Protein AF-A0A812UH96-F1 (afdb_monomer_lite)

pLDDT: mean 73.05, std 17.85, range [19.66, 96.56]

Foldseek 3Di:
DDDPDDPPDDPPPPPAADPQRAGALVVLVVLCCVQQNDLDDDPVVLVVQLPPDPDPFDFDFQPLDDDDQDGQRFFAGADLQKWFAQPDGDDLLALRGIDRCPCLLVQWWQHQSPALATEHEFALLPRSLVQVLLLVSNVLVVVVSSVSNSLSNVVVDPDPSLVVLLSSLLSLCSSNNHDPVVSVVSSVVQVVCCVPPVIGGDHSVNGGTIGHPSPSGQAEFRFEDLLSLLVCLCVVPLCVVQVVVFDPPDPQRSQVVLCLLLDPCVCVDPSDDPSSNSSRAASDPDACVVCVSHQYQYPVCNVVSQVSVLVSRCVPPVNNDRRPRRRNDPPPPPPRPDYDPVSVVSSCVNHVRSVNSVVVD

Secondary structure (DSSP, 8-state):
-PPP----S-STTTTSB-TTSPBPHHHHHHHHHHHH--S---TTTTTTTTTS--SSS--B------SSS---S-SBB--TT-EEE-SS---TT-TTSEE-THHHHTTPEE--TTSSEEEE--TTSSHHHHHHHHHHHTT-HHHHHHHHHHHHHHHHSSS-HHHHHHHHHHHHHHHTT--HHHHHHHHHHHHHHHHHHSEEEPPGGGSPPEESS-TTSEEEEEE--HHHHHHHHIIIIIHHHHGGGS-TT-TTHHHHHHHHHHSTTGGGSTT--TTGGGGSS-S-SS-GGG-TTEEEEEGGGHHHHHHHHHHHHHHHH---SPPPPPPP-------PPP--HHHHHHHHHHTHHHHHHHHT-

Radius of gyration: 21.95 Å; chains: 1; bounding box: 64×52×61 Å

Structure (mmCIF, N/CA/C/O backbone):
data_AF-A0A812UH96-F1
#
_entry.id   AF-A0A812UH96-F1
#
loop_
_atom_site.group_PDB
_atom_site.id
_atom_site.type_symbol
_atom_site.label_atom_id
_atom_site.label_alt_id
_atom_site.label_comp_id
_atom_site.label_asym_id
_atom_site.label_entity_id
_atom_site.label_seq_id
_atom_site.pdbx_PDB_ins_code
_atom_site.Cartn_x
_atom_site.Cartn_y
_atom_site.Cartn_z
_atom_site.occupancy
_atom_site.B_iso_or_equiv
_atom_site.auth_seq_id
_atom_site.auth_comp_id
_atom_site.auth_asym_id
_atom_site.auth_atom_id
_atom_site.pdbx_PDB_model_num
ATOM 1 N N . MET A 1 1 ? -34.605 12.039 -13.316 1.00 23.80 1 MET A N 1
ATOM 2 C CA . MET A 1 1 ? -33.900 13.186 -12.710 1.00 23.80 1 MET A CA 1
ATOM 3 C C . MET A 1 1 ? -32.962 12.621 -11.658 1.00 23.80 1 MET A C 1
ATOM 5 O O . MET A 1 1 ? -33.443 12.092 -10.667 1.00 23.80 1 MET A O 1
ATOM 9 N N . CYS A 1 2 ? -31.661 12.595 -11.943 1.00 19.66 2 CYS A N 1
ATOM 10 C CA . CYS A 1 2 ? -30.630 12.147 -11.001 1.00 19.66 2 CYS A CA 1
ATOM 11 C C . CYS A 1 2 ? -30.355 13.268 -9.988 1.00 19.66 2 CYS A C 1
ATOM 13 O O . CYS A 1 2 ? -30.372 14.427 -10.407 1.00 19.66 2 CYS A O 1
ATOM 15 N N . PRO A 1 3 ? -30.082 12.978 -8.705 1.00 25.86 3 PRO A N 1
ATOM 16 C CA . PRO A 1 3 ? -29.548 13.995 -7.821 1.00 25.86 3 PRO A CA 1
ATOM 17 C C . PRO A 1 3 ? -28.075 14.246 -8.160 1.00 25.86 3 PRO A C 1
ATOM 19 O O . PRO A 1 3 ? -27.333 13.340 -8.548 1.00 25.86 3 PRO A O 1
ATOM 22 N N . GLU A 1 4 ? -27.700 15.514 -8.052 1.00 24.61 4 GLU A N 1
ATOM 23 C CA . GLU A 1 4 ? -26.357 16.048 -8.232 1.00 24.61 4 GLU A CA 1
ATOM 24 C C . GLU A 1 4 ? -25.342 15.374 -7.301 1.00 24.61 4 GLU A C 1
ATOM 26 O O . GLU A 1 4 ? -25.681 14.879 -6.225 1.00 24.61 4 GLU A O 1
ATOM 31 N N . GLY A 1 5 ? -24.082 15.359 -7.748 1.00 31.91 5 GLY A N 1
ATOM 32 C CA . GLY A 1 5 ? -22.946 14.742 -7.074 1.00 31.91 5 GLY A CA 1
ATOM 33 C C . GLY A 1 5 ? -22.878 15.074 -5.587 1.00 31.91 5 GLY A C 1
ATOM 34 O O . GLY A 1 5 ? -22.493 16.167 -5.186 1.00 31.91 5 GLY A O 1
ATOM 35 N N . SER A 1 6 ? -23.204 14.086 -4.764 1.00 25.11 6 SER A N 1
ATOM 36 C CA . SER A 1 6 ? -23.063 14.171 -3.324 1.00 25.11 6 SER A CA 1
ATOM 37 C C . SER A 1 6 ? -21.727 13.552 -2.922 1.00 25.11 6 SER A C 1
ATOM 39 O O . SER A 1 6 ? -21.570 12.330 -2.868 1.00 25.11 6 SER A O 1
ATOM 41 N N . SER A 1 7 ? -20.759 14.412 -2.618 1.00 30.45 7 SER A N 1
ATOM 42 C CA . SER A 1 7 ? -19.623 14.103 -1.756 1.00 30.45 7 SER A CA 1
ATOM 43 C C . SER A 1 7 ? -20.143 13.711 -0.365 1.00 30.45 7 SER A C 1
ATOM 45 O O . SER A 1 7 ? -20.216 14.540 0.539 1.00 30.45 7 SER A O 1
ATOM 47 N N . VAL A 1 8 ? -20.559 12.456 -0.187 1.00 28.08 8 VAL A N 1
ATOM 48 C CA . VAL A 1 8 ? -21.002 11.927 1.113 1.00 28.08 8 VAL A CA 1
ATOM 49 C C . VAL A 1 8 ? -19.863 11.141 1.740 1.00 28.08 8 VAL A C 1
ATOM 51 O O . VAL A 1 8 ? -19.916 9.927 1.890 1.00 28.08 8 VAL A O 1
ATOM 54 N N . ILE A 1 9 ? -18.806 11.853 2.114 1.00 33.28 9 ILE A N 1
ATOM 55 C CA . ILE A 1 9 ? -17.985 11.455 3.254 1.00 33.28 9 ILE A CA 1
ATOM 56 C C . ILE A 1 9 ? -17.842 12.722 4.103 1.00 33.28 9 ILE A C 1
ATOM 58 O O . ILE A 1 9 ? -16.973 13.549 3.856 1.00 33.28 9 ILE A O 1
ATOM 62 N N . LEU A 1 10 ? -18.741 12.842 5.090 1.00 36.59 10 LEU A N 1
ATOM 63 C CA . LEU A 1 10 ? -18.743 13.790 6.219 1.00 36.59 10 LEU A CA 1
ATOM 64 C C . LEU A 1 10 ? -19.238 15.240 5.970 1.00 36.59 10 LEU A C 1
ATOM 66 O O . LEU A 1 10 ? -18.442 16.174 6.043 1.00 36.59 10 LEU A O 1
ATOM 70 N N . PRO A 1 11 ? -20.561 15.474 5.846 1.00 31.94 11 PRO A N 1
ATOM 71 C CA . PRO A 1 11 ? -21.154 16.804 6.045 1.00 31.94 11 PRO A CA 1
ATOM 72 C C . PRO A 1 11 ? -21.192 17.243 7.525 1.00 31.94 11 PRO A C 1
ATOM 74 O O . PRO A 1 11 ? -21.266 18.432 7.817 1.00 31.94 11 PRO A O 1
ATOM 77 N N . GLU A 1 12 ? -21.127 16.311 8.483 1.00 34.91 12 GLU A N 1
ATOM 78 C CA . GLU A 1 12 ? -21.462 16.596 9.893 1.00 34.91 12 GLU A CA 1
ATOM 79 C C . GLU A 1 12 ? -20.302 17.089 10.781 1.00 34.91 12 GLU A C 1
ATOM 81 O O . GLU A 1 12 ? -20.508 17.371 11.957 1.00 34.91 12 GLU A O 1
ATOM 86 N N . LEU A 1 13 ? -19.076 17.227 10.264 1.00 41.56 13 LEU A N 1
ATOM 87 C CA . LEU A 1 13 ? -17.907 17.617 11.080 1.00 41.56 13 LEU A CA 1
ATOM 88 C C . LEU A 1 13 ? -17.327 18.997 10.729 1.00 41.56 13 LEU A C 1
ATOM 90 O O . LEU A 1 13 ? -16.231 19.337 11.173 1.00 41.56 13 LEU A O 1
ATOM 94 N N . GLY A 1 14 ? -18.054 19.796 9.942 1.00 36.28 14 GLY A N 1
ATOM 95 C CA . GLY A 1 14 ? -17.583 21.075 9.397 1.00 36.28 14 GLY A CA 1
ATOM 96 C C . GLY A 1 14 ? -17.481 22.245 10.385 1.00 36.28 14 GLY A C 1
ATOM 97 O O . GLY A 1 14 ? -16.902 23.263 10.030 1.00 36.28 14 GLY A O 1
ATOM 98 N N . ALA A 1 15 ? -18.004 22.137 11.611 1.00 41.06 15 ALA A N 1
ATOM 99 C CA . ALA A 1 15 ? -18.159 23.302 12.494 1.00 41.06 15 ALA A CA 1
ATOM 100 C C . ALA A 1 15 ? -17.104 23.456 13.614 1.00 41.06 15 ALA A C 1
ATOM 102 O O . ALA A 1 15 ? -17.147 24.449 14.335 1.00 41.06 15 ALA A O 1
ATOM 103 N N . LEU A 1 16 ? -16.167 22.513 13.793 1.00 43.62 16 LEU A N 1
ATOM 104 C CA . LEU A 1 16 ? -15.255 22.510 14.960 1.00 43.62 16 LEU A CA 1
ATOM 105 C C . LEU A 1 16 ? -13.764 22.730 14.638 1.00 43.62 16 LEU A C 1
ATOM 107 O O . LEU A 1 16 ? -12.955 22.849 15.561 1.00 43.62 16 LEU A O 1
ATOM 111 N N . GLY A 1 17 ? -13.383 22.804 13.359 1.00 40.31 17 GLY A N 1
ATOM 112 C CA . GLY A 1 17 ? -11.995 23.006 12.922 1.00 40.31 17 GLY A CA 1
ATOM 113 C C . GLY A 1 17 ? -11.747 24.404 12.352 1.00 40.31 17 GLY A C 1
ATOM 114 O O . GLY A 1 17 ? -12.599 24.946 11.654 1.00 40.31 17 GLY A O 1
ATOM 115 N N . GLY A 1 18 ? -10.571 24.982 12.623 1.00 45.78 18 GLY A N 1
ATOM 116 C CA . GLY A 1 18 ? -10.080 26.144 11.868 1.00 45.78 18 GLY A CA 1
ATOM 117 C C . GLY A 1 18 ? -9.785 25.787 10.403 1.00 45.78 18 GLY A C 1
ATOM 118 O O . GLY A 1 18 ? -9.798 24.611 10.039 1.00 45.78 18 GLY A O 1
ATOM 119 N N . ALA A 1 19 ? -9.472 26.788 9.570 1.00 43.97 19 ALA A N 1
ATOM 120 C CA . ALA A 1 19 ? -9.160 26.621 8.139 1.00 43.97 19 ALA A CA 1
ATOM 121 C C . ALA A 1 19 ? -8.045 25.587 7.846 1.00 43.97 19 ALA A C 1
ATOM 123 O O . ALA A 1 19 ? -7.966 25.057 6.740 1.00 43.97 19 ALA A O 1
ATOM 124 N N . ASP A 1 20 ? -7.246 25.241 8.859 1.00 50.28 20 ASP A N 1
ATOM 125 C CA . ASP A 1 20 ? -6.106 24.324 8.780 1.00 50.28 20 ASP A CA 1
ATOM 126 C C . ASP A 1 20 ? -6.469 22.871 9.174 1.00 50.28 20 ASP A C 1
ATOM 128 O O . ASP A 1 20 ? -5.610 21.987 9.216 1.00 50.28 20 ASP A O 1
ATOM 132 N N . GLY A 1 21 ? -7.737 22.609 9.520 1.00 53.59 21 GLY A N 1
ATOM 133 C CA . GLY A 1 21 ? -8.220 21.302 9.987 1.00 53.59 21 GLY A CA 1
ATOM 134 C C . GLY A 1 21 ? -7.800 20.934 11.418 1.00 53.59 21 GLY A C 1
ATOM 135 O O . GLY A 1 21 ? -8.014 19.796 11.841 1.00 53.59 21 GLY A O 1
ATOM 136 N N . VAL A 1 22 ? -7.210 21.879 12.158 1.00 59.16 22 VAL A N 1
ATOM 137 C CA . VAL A 1 22 ? -6.824 21.745 13.571 1.00 59.16 22 VAL A CA 1
ATOM 138 C C . VAL A 1 22 ? -8.000 22.162 14.461 1.00 59.16 22 VAL A C 1
ATOM 140 O O . VAL A 1 22 ? -8.608 23.215 14.251 1.00 59.16 22 VAL A O 1
ATOM 143 N N . LEU A 1 23 ? -8.341 21.319 15.438 1.00 62.72 23 LEU A N 1
ATOM 144 C CA . LEU A 1 23 ? -9.399 21.590 16.415 1.00 62.72 23 LEU A CA 1
ATOM 145 C C . LEU A 1 23 ? -8.894 22.538 17.511 1.00 62.72 23 LEU A C 1
ATOM 147 O O . LEU A 1 23 ? -7.699 22.603 17.799 1.00 62.72 23 LEU A O 1
ATOM 151 N N . ARG A 1 24 ? -9.809 23.244 18.177 1.00 68.00 24 ARG A N 1
ATOM 152 C CA . ARG A 1 24 ? -9.489 23.888 19.462 1.00 68.00 24 ARG A CA 1
ATOM 153 C C . ARG A 1 24 ? -9.297 22.817 20.553 1.00 68.00 24 ARG A C 1
ATOM 155 O O . ARG A 1 24 ? -9.930 21.766 20.438 1.00 68.00 24 ARG A O 1
ATOM 162 N N . PRO A 1 25 ? -8.484 23.058 21.601 1.00 66.75 25 PRO A N 1
ATOM 163 C CA . PRO A 1 25 ? -8.285 22.120 22.714 1.00 66.75 25 PRO A CA 1
ATOM 164 C C . PRO A 1 25 ? -9.579 21.528 23.282 1.00 66.75 25 PRO A C 1
ATOM 166 O O . PRO A 1 25 ? -9.706 20.311 23.374 1.00 66.75 25 PRO A O 1
ATOM 169 N N . GLU A 1 26 ? -10.584 22.361 23.544 1.00 68.38 26 GLU A N 1
ATOM 170 C CA . GLU A 1 26 ? -11.859 21.935 24.132 1.00 68.38 26 GLU A CA 1
ATOM 171 C C . GLU A 1 26 ? -12.677 21.061 23.162 1.00 68.38 26 GLU A C 1
ATOM 173 O O . GLU A 1 26 ? -13.336 20.101 23.560 1.00 68.38 26 GLU A O 1
ATOM 178 N N . ALA A 1 27 ? -12.606 21.358 21.860 1.00 70.44 27 ALA A N 1
ATOM 179 C CA . ALA A 1 27 ? -13.248 20.554 20.821 1.00 70.44 27 ALA A CA 1
ATOM 180 C C . ALA A 1 27 ? -12.529 19.210 20.612 1.00 70.44 27 ALA A C 1
ATOM 182 O O . ALA A 1 27 ? -13.183 18.201 20.355 1.00 70.44 27 ALA A O 1
ATOM 183 N N . ALA A 1 28 ? -11.201 19.183 20.754 1.00 66.00 28 ALA A N 1
ATOM 184 C CA . ALA A 1 28 ? -10.404 17.964 20.674 1.00 66.00 28 ALA A CA 1
ATOM 185 C C . ALA A 1 28 ? -10.697 17.005 21.837 1.00 66.00 28 ALA A C 1
ATOM 187 O O . ALA A 1 28 ? -10.800 15.800 21.608 1.00 66.00 28 ALA A O 1
ATOM 188 N N . GLU A 1 29 ? -10.872 17.527 23.056 1.00 65.00 29 GLU A N 1
ATOM 189 C CA . GLU A 1 29 ? -11.278 16.740 24.228 1.00 65.00 29 GLU A CA 1
ATOM 190 C C . GLU A 1 29 ? -12.681 16.139 24.058 1.00 65.00 29 GLU A C 1
ATOM 192 O O . GLU A 1 29 ? -12.878 14.946 24.296 1.00 65.00 29 GLU A O 1
ATOM 197 N N . LEU A 1 30 ? -13.649 16.929 23.582 1.00 68.81 30 LEU A N 1
ATOM 198 C CA . LEU A 1 30 ? -15.009 16.450 23.309 1.00 68.81 30 LEU A CA 1
ATOM 199 C C . LEU A 1 30 ? -15.042 15.387 22.204 1.00 68.81 30 LEU A C 1
ATOM 201 O O . LEU A 1 30 ? -15.721 14.368 22.346 1.00 68.81 30 LEU A O 1
ATOM 205 N N . GLU A 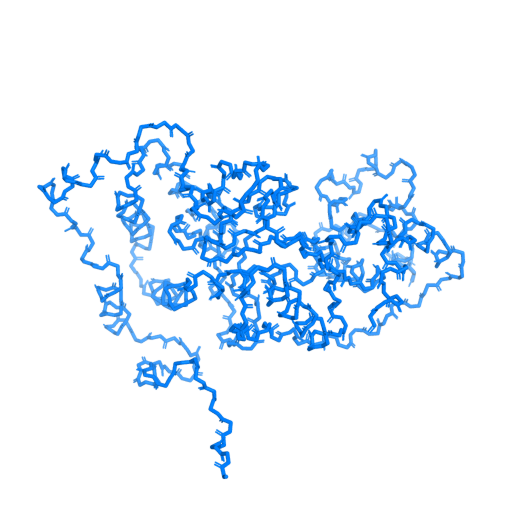1 31 ? -14.309 15.602 21.109 1.00 72.38 31 GLU A N 1
ATOM 206 C CA . GLU A 1 31 ? -14.226 14.636 20.012 1.00 72.38 31 GLU A CA 1
ATOM 207 C C . GLU A 1 31 ? -13.579 13.322 20.474 1.00 72.38 31 GLU A C 1
ATOM 209 O O . GLU A 1 31 ? -14.070 12.241 20.136 1.00 72.38 31 GLU A O 1
ATOM 214 N N . PHE A 1 32 ? -12.545 13.413 21.317 1.00 66.25 32 PHE A N 1
ATOM 215 C CA . PHE A 1 32 ? -11.895 12.253 21.915 1.00 66.25 32 PHE A CA 1
ATOM 216 C C . PHE A 1 32 ? -12.850 11.452 22.801 1.00 66.25 32 PHE A C 1
ATOM 218 O O . PHE A 1 32 ? -13.029 10.256 22.580 1.00 66.25 32 PHE A O 1
ATOM 225 N N . LEU A 1 33 ? -13.513 12.109 23.759 1.00 65.31 33 LEU A N 1
ATOM 226 C CA . LEU A 1 33 ? -14.476 11.461 24.654 1.00 65.31 33 LEU A CA 1
ATOM 227 C C . LEU A 1 33 ? -15.613 10.789 23.879 1.00 65.31 33 LEU A C 1
ATOM 229 O O . LEU A 1 33 ? -16.046 9.698 24.244 1.00 65.31 33 LEU A O 1
ATOM 233 N N . ARG A 1 34 ? -16.081 11.412 22.791 1.00 70.94 34 ARG A N 1
ATOM 234 C CA . ARG A 1 34 ? -17.151 10.867 21.949 1.00 70.94 34 ARG A CA 1
ATOM 235 C C . ARG A 1 34 ? -16.753 9.564 21.256 1.00 70.94 34 ARG A C 1
ATOM 237 O O . ARG A 1 34 ? -17.598 8.690 21.094 1.00 70.94 34 ARG A O 1
ATOM 244 N N . LEU A 1 35 ? -15.508 9.455 20.795 1.00 66.88 35 LEU A N 1
ATOM 245 C CA . LEU A 1 35 ? -15.070 8.347 19.938 1.00 66.88 35 LEU A CA 1
ATOM 246 C C . LEU A 1 35 ? -14.317 7.247 20.683 1.00 66.88 35 LEU A C 1
ATOM 248 O O . LEU A 1 35 ? -14.457 6.078 20.331 1.00 66.88 35 LEU A O 1
ATOM 252 N N . PHE A 1 36 ? -13.549 7.611 21.705 1.00 65.12 36 PHE A N 1
ATOM 253 C CA . PHE A 1 36 ? -12.708 6.689 22.472 1.00 65.12 36 PHE A CA 1
ATOM 254 C C . PHE A 1 36 ? -13.231 6.467 23.895 1.00 65.12 36 PHE A C 1
ATOM 256 O O . PHE A 1 36 ? -12.799 5.542 24.581 1.00 65.12 36 PHE A O 1
ATOM 263 N N . GLY A 1 37 ? -14.216 7.257 24.328 1.00 64.81 37 GLY A N 1
ATOM 264 C CA . GLY A 1 37 ? -14.738 7.210 25.687 1.00 64.81 37 GLY A CA 1
ATOM 265 C C . GLY A 1 37 ? -13.837 7.939 26.695 1.00 64.81 37 GLY A C 1
ATOM 266 O O . GLY A 1 37 ? -12.822 8.534 26.329 1.00 64.81 37 GLY A O 1
ATOM 267 N N . PRO A 1 38 ? -14.202 7.927 27.988 1.00 61.44 38 PRO A N 1
ATOM 268 C CA . PRO A 1 38 ? -13.376 8.505 29.044 1.00 61.44 38 PRO A CA 1
ATOM 269 C C . PRO A 1 38 ? -12.059 7.735 29.199 1.00 61.44 38 PRO A C 1
ATOM 271 O O . PRO A 1 38 ? -12.072 6.509 29.164 1.00 61.44 38 PRO A O 1
ATOM 274 N N . LEU A 1 39 ? -10.957 8.447 29.473 1.00 55.31 39 LEU A N 1
ATOM 275 C CA . LEU A 1 39 ? -9.589 7.909 29.655 1.00 55.31 39 LEU A CA 1
ATOM 276 C C . LEU A 1 39 ? -9.454 6.805 30.731 1.00 55.31 39 LEU A C 1
ATOM 278 O O . LEU A 1 39 ? -8.411 6.173 30.864 1.00 55.31 39 LEU A O 1
ATOM 282 N N . LYS A 1 40 ? -10.493 6.578 31.546 1.00 53.81 40 LYS A N 1
ATOM 283 C CA . LYS A 1 40 ? -10.518 5.569 32.610 1.00 53.81 40 LYS A CA 1
ATOM 284 C C . LYS A 1 40 ? -11.791 4.739 32.528 1.00 53.81 40 LYS A C 1
ATOM 286 O O . LYS A 1 40 ? -12.823 5.109 33.089 1.00 53.81 40 LYS A O 1
ATOM 291 N N . LEU A 1 41 ? -11.704 3.582 31.882 1.00 45.78 41 LEU A N 1
ATOM 292 C CA . LEU A 1 41 ? -12.677 2.513 32.090 1.00 45.78 41 LEU A CA 1
ATOM 293 C C . LEU A 1 41 ? -12.478 1.951 33.507 1.00 45.78 41 LEU A C 1
ATOM 295 O O . LEU A 1 41 ? -11.366 1.594 33.895 1.00 45.78 41 LEU A O 1
ATOM 299 N N . GLN A 1 42 ? -13.543 1.914 34.311 1.00 45.72 42 GLN A N 1
ATOM 300 C CA . GLN A 1 42 ? -13.489 1.324 35.649 1.00 45.72 42 GLN A CA 1
ATOM 301 C C . GLN A 1 42 ? -13.206 -0.184 35.548 1.00 45.72 42 GLN A C 1
ATOM 303 O O . GLN A 1 42 ? -13.746 -0.873 34.685 1.00 45.72 42 GLN A O 1
ATOM 308 N N . ASN A 1 43 ? -12.390 -0.709 36.469 1.00 42.31 43 ASN A N 1
ATOM 309 C CA . ASN A 1 43 ? -11.934 -2.108 36.501 1.00 42.31 43 ASN A CA 1
ATOM 310 C C . ASN A 1 43 ? -13.062 -3.158 36.398 1.00 42.31 43 ASN A C 1
ATOM 312 O O . ASN A 1 43 ? -12.825 -4.274 35.943 1.00 42.31 43 ASN A O 1
ATOM 316 N N . GLN A 1 44 ? -14.285 -2.818 36.814 1.00 41.47 44 GLN A N 1
ATOM 317 C CA . GLN A 1 44 ? -15.445 -3.714 36.770 1.00 41.47 44 GLN A CA 1
ATOM 318 C C . GLN A 1 44 ? -15.999 -3.916 35.348 1.00 41.47 44 GLN A C 1
ATOM 320 O O . GLN A 1 44 ? -16.442 -5.014 35.027 1.00 41.47 44 GLN A O 1
ATOM 325 N N . THR A 1 45 ? -15.892 -2.920 34.462 1.00 44.88 45 THR A N 1
ATOM 326 C CA . THR A 1 45 ? -16.308 -3.029 33.049 1.00 44.88 45 THR A CA 1
ATOM 327 C C . THR A 1 45 ? -15.339 -3.887 32.224 1.00 44.88 45 THR A C 1
ATOM 329 O O . THR A 1 45 ? -15.677 -4.349 31.140 1.00 44.88 45 THR A O 1
ATOM 332 N N . LEU A 1 46 ? -14.127 -4.123 32.740 1.00 38.25 46 LEU A N 1
ATOM 333 C CA . LEU A 1 46 ? -13.061 -4.868 32.064 1.00 38.25 46 LEU A CA 1
ATOM 334 C C . LEU A 1 46 ? -13.194 -6.392 32.195 1.00 38.25 46 LEU A C 1
ATOM 336 O O . LEU A 1 46 ? -12.637 -7.120 31.377 1.00 38.25 46 LEU A O 1
ATOM 340 N N . GLN A 1 47 ? -13.917 -6.903 33.198 1.00 38.44 47 GLN A N 1
ATOM 341 C CA . GLN A 1 47 ? -14.044 -8.352 33.407 1.00 38.44 47 GLN A CA 1
ATOM 342 C C . GLN A 1 47 ? -14.893 -9.045 32.330 1.00 38.44 47 GLN A C 1
ATOM 344 O O . GLN A 1 47 ? -14.595 -10.187 31.988 1.00 38.44 47 GLN A O 1
ATOM 349 N N . SER A 1 48 ? -15.889 -8.363 31.750 1.00 39.84 48 SER A N 1
ATOM 350 C CA . SER A 1 48 ? -16.728 -8.921 30.676 1.00 39.84 48 SER A CA 1
ATOM 351 C C . SER A 1 48 ? -16.065 -8.897 29.294 1.00 39.84 48 SER A C 1
ATOM 353 O O . SER A 1 48 ? -16.460 -9.664 28.428 1.00 39.84 48 SER A O 1
ATOM 355 N N . LEU A 1 49 ? -15.051 -8.047 29.087 1.00 33.91 49 LEU A N 1
ATOM 356 C CA . LEU A 1 49 ? -14.308 -7.935 27.821 1.00 33.91 49 LEU A CA 1
ATOM 357 C C . LEU A 1 49 ? -13.074 -8.853 27.770 1.00 33.91 49 LEU A C 1
ATOM 359 O O . LEU A 1 49 ? -12.576 -9.170 26.696 1.00 33.91 49 LEU A O 1
ATOM 363 N N . ARG A 1 50 ? -12.583 -9.314 28.929 1.00 36.94 50 ARG A N 1
ATOM 364 C CA . ARG A 1 50 ? -11.412 -10.205 29.047 1.00 36.94 50 ARG A CA 1
ATOM 365 C C . ARG A 1 50 ? -11.659 -11.644 28.584 1.00 36.94 50 ARG A C 1
ATOM 367 O O . ARG A 1 50 ? -10.711 -12.420 28.530 1.00 36.94 50 ARG A O 1
ATOM 374 N N . THR A 1 51 ? -12.900 -12.025 28.284 1.00 40.28 51 THR A N 1
ATOM 375 C CA . THR A 1 51 ? -13.255 -13.409 27.925 1.00 40.28 51 THR A CA 1
ATOM 376 C C . THR A 1 51 ? -12.936 -13.774 26.472 1.00 40.28 51 THR A C 1
ATOM 378 O O . THR A 1 51 ? -13.014 -14.945 26.116 1.00 40.28 51 THR A O 1
ATOM 381 N N . GLU A 1 52 ? -12.492 -12.818 25.653 1.00 42.53 52 GLU A N 1
ATOM 382 C CA . GLU A 1 52 ? -12.089 -13.047 24.263 1.00 42.53 52 GLU A CA 1
ATOM 383 C C . GLU A 1 52 ? -10.665 -12.535 24.011 1.00 42.53 52 GLU A C 1
ATOM 385 O O . GLU A 1 52 ? -10.492 -11.460 23.452 1.00 42.53 52 GLU A O 1
ATOM 390 N N . CYS A 1 53 ? -9.642 -13.277 24.451 1.00 39.03 53 CYS A N 1
ATOM 391 C CA . CYS A 1 53 ? -8.313 -13.352 23.812 1.00 39.03 53 CYS A CA 1
ATOM 392 C C . CYS A 1 53 ? -7.363 -14.198 24.673 1.00 39.03 53 CYS A C 1
ATOM 394 O O . CYS A 1 53 ? -6.642 -13.690 25.530 1.00 39.03 53 CYS A O 1
ATOM 396 N N . VAL A 1 54 ? -7.326 -15.504 24.409 1.00 33.44 54 VAL A N 1
ATOM 397 C CA . VAL A 1 54 ? -6.211 -16.367 24.817 1.00 33.44 54 VAL A CA 1
ATOM 398 C C . VAL A 1 54 ? -5.601 -16.944 23.545 1.00 33.44 54 VAL A C 1
ATOM 400 O O . VAL A 1 54 ? -6.143 -17.876 22.969 1.00 33.44 54 VAL A O 1
ATOM 403 N N . GLU A 1 55 ? -4.541 -16.283 23.078 1.00 41.16 55 GLU A N 1
ATOM 404 C CA . GLU A 1 55 ? -3.307 -16.806 22.463 1.00 41.16 55 GLU A CA 1
ATOM 405 C C . GLU A 1 55 ? -2.673 -15.748 21.545 1.00 41.16 55 GLU A C 1
ATOM 407 O O . GLU A 1 55 ? -3.346 -14.946 20.900 1.00 41.16 55 GLU A O 1
ATOM 412 N N . ALA A 1 56 ? -1.340 -15.706 21.553 1.00 45.31 56 ALA A N 1
ATOM 413 C CA . ALA A 1 56 ? -0.530 -14.656 20.952 1.00 45.31 56 ALA A CA 1
ATOM 414 C C . ALA A 1 56 ? -0.819 -14.442 19.451 1.00 45.31 56 ALA A C 1
ATOM 416 O O . ALA A 1 56 ? -0.889 -15.386 18.663 1.00 45.31 56 ALA A O 1
ATOM 417 N N . ALA A 1 57 ? -0.872 -13.158 19.082 1.00 47.75 57 ALA A N 1
ATOM 418 C CA . ALA A 1 57 ? -1.413 -12.582 17.851 1.00 47.75 57 ALA A CA 1
ATOM 419 C C . ALA A 1 57 ? -2.942 -12.511 17.862 1.00 47.75 57 ALA A C 1
ATOM 421 O O . ALA A 1 57 ? -3.630 -13.517 17.748 1.00 47.75 57 ALA A O 1
ATOM 422 N N . HIS A 1 58 ? -3.459 -11.284 17.937 1.00 46.28 58 HIS A N 1
ATOM 423 C CA . HIS A 1 58 ? -4.854 -10.989 17.644 1.00 46.28 58 HIS A CA 1
ATOM 424 C C . HIS A 1 58 ? -5.246 -11.696 16.347 1.00 46.28 58 HIS A C 1
ATOM 426 O O . HIS A 1 58 ? -4.555 -11.567 15.334 1.00 46.28 58 HIS A O 1
ATOM 432 N N . ARG A 1 59 ? -6.315 -12.486 16.411 1.00 49.34 59 ARG A N 1
ATOM 433 C CA . ARG A 1 59 ? -6.942 -13.142 15.269 1.00 49.34 59 ARG A CA 1
ATOM 434 C C . ARG A 1 59 ? -8.424 -12.830 15.352 1.00 49.34 59 ARG A C 1
ATOM 436 O O . ARG A 1 59 ? -9.152 -13.467 16.100 1.00 49.34 59 ARG A O 1
ATOM 443 N N . ALA A 1 60 ? -8.892 -11.863 14.574 1.00 46.16 60 ALA A N 1
ATOM 444 C CA . ALA A 1 60 ? -10.262 -11.981 14.089 1.00 46.16 60 ALA A CA 1
ATOM 445 C C . ALA A 1 60 ? -10.208 -12.931 12.891 1.00 46.16 60 ALA A C 1
ATOM 447 O O . ALA A 1 60 ? -9.303 -12.799 12.060 1.00 46.16 60 ALA A O 1
ATOM 448 N N . VAL A 1 61 ? -11.157 -13.856 12.770 1.00 47.53 61 VAL A N 1
ATOM 449 C CA . VAL A 1 61 ? -11.387 -14.642 11.549 1.00 47.53 61 VAL A CA 1
ATOM 450 C C . VAL A 1 61 ? -12.723 -14.193 10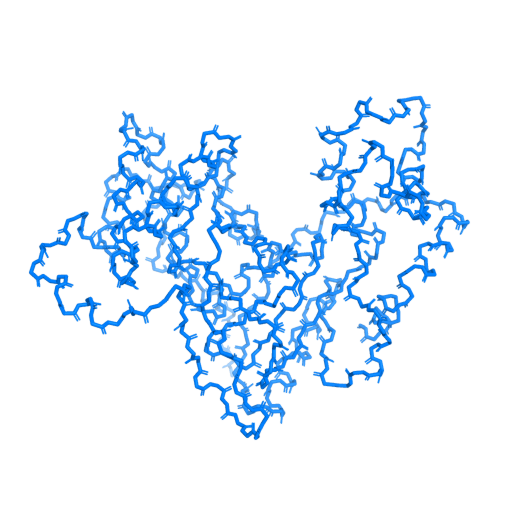.971 1.00 47.53 61 VAL A C 1
ATOM 452 O O . VAL A 1 61 ? -13.778 -14.418 11.557 1.00 47.53 61 VAL A O 1
ATOM 455 N N . ALA A 1 62 ? -12.682 -13.515 9.832 1.00 43.41 62 ALA A N 1
ATOM 456 C CA . ALA A 1 62 ? -13.860 -13.079 9.121 1.00 43.41 62 ALA A CA 1
ATOM 457 C C . ALA A 1 62 ? -14.489 -14.315 8.488 1.00 43.41 62 ALA A C 1
ATOM 459 O O . ALA A 1 62 ? -13.826 -15.042 7.748 1.00 43.41 62 ALA A O 1
ATOM 460 N N . LYS A 1 63 ? -15.782 -14.528 8.728 1.00 45.22 63 LYS A N 1
ATOM 461 C CA . LYS A 1 63 ? -16.571 -15.593 8.098 1.00 45.22 63 LYS A CA 1
ATOM 462 C C . LYS A 1 63 ? -16.921 -15.232 6.642 1.00 45.22 63 LYS A C 1
ATOM 464 O O . LYS A 1 63 ? -18.062 -15.360 6.219 1.00 45.22 63 LYS A O 1
ATOM 469 N N . VAL A 1 64 ? -15.949 -14.732 5.879 1.00 48.94 64 VAL A N 1
ATOM 470 C CA . VAL A 1 64 ? -16.078 -14.417 4.448 1.00 48.94 64 VAL A CA 1
ATOM 471 C C . VAL A 1 64 ? -15.621 -15.652 3.681 1.00 48.94 64 VAL A C 1
ATOM 473 O O . VAL A 1 64 ? -14.539 -15.684 3.107 1.00 48.94 64 VAL A O 1
ATOM 476 N N . CYS A 1 65 ? -16.400 -16.729 3.791 1.00 49.72 65 CYS A N 1
ATOM 477 C CA . CYS A 1 65 ? -16.036 -18.033 3.246 1.00 49.72 65 CYS A CA 1
ATOM 478 C C . CYS A 1 65 ? -17.219 -18.578 2.453 1.00 49.72 65 CYS A C 1
ATOM 480 O O . CYS A 1 65 ? -18.206 -19.044 3.019 1.00 49.72 65 CYS A O 1
ATOM 482 N N . LEU A 1 66 ? -17.116 -18.501 1.128 1.00 47.59 66 LEU A N 1
ATOM 483 C CA . LEU A 1 66 ? -18.031 -19.149 0.197 1.00 47.59 66 LEU A CA 1
ATOM 484 C C . LEU A 1 66 ? -17.272 -20.329 -0.455 1.00 47.59 66 LEU A C 1
ATOM 486 O O . LEU A 1 66 ? -16.752 -20.202 -1.555 1.00 47.59 66 LEU A O 1
ATOM 490 N N . GLN A 1 67 ? -17.213 -21.471 0.251 1.00 44.78 67 GLN A N 1
ATOM 491 C CA . GLN A 1 67 ? -16.737 -22.811 -0.194 1.00 44.78 67 GLN A CA 1
ATOM 492 C C . GLN A 1 67 ? -15.206 -23.111 -0.272 1.00 44.78 67 GLN A C 1
ATOM 494 O O . GLN A 1 67 ? -14.377 -22.286 0.104 1.00 44.78 67 GLN A O 1
ATOM 499 N N . PRO A 1 68 ? -14.811 -24.354 -0.652 1.00 42.88 68 PRO A N 1
ATOM 500 C CA . PRO A 1 68 ? -14.274 -25.423 0.202 1.00 42.88 68 PRO A CA 1
ATOM 501 C C . PRO A 1 68 ? -12.770 -25.319 0.538 1.00 42.88 68 PRO A C 1
ATOM 503 O O . PRO A 1 68 ? -12.237 -26.195 1.213 1.00 42.88 68 PRO A O 1
ATOM 506 N N . TYR A 1 69 ? -12.078 -24.261 0.105 1.00 45.84 69 TYR A N 1
ATOM 507 C CA . TYR A 1 69 ? -10.612 -24.125 0.206 1.00 45.84 69 TYR A CA 1
ATOM 508 C C . TYR A 1 69 ? -10.115 -23.509 1.526 1.00 45.84 69 TYR A C 1
ATOM 510 O O . TYR A 1 69 ? -8.942 -23.160 1.647 1.00 45.84 69 TYR A O 1
ATOM 518 N N . GLY A 1 70 ? -10.996 -23.413 2.525 1.00 52.28 70 GLY A N 1
ATOM 519 C CA . GLY A 1 70 ? -10.682 -22.869 3.843 1.00 52.28 70 GLY A CA 1
ATOM 520 C C . GLY A 1 70 ? -10.618 -21.339 3.879 1.00 52.28 70 GLY A C 1
ATOM 521 O O . GLY A 1 70 ? -10.388 -20.663 2.878 1.00 52.28 70 GLY A O 1
ATOM 522 N N . CYS A 1 71 ? -10.865 -20.790 5.064 1.00 55.94 71 CYS A N 1
ATOM 523 C CA . CYS A 1 71 ? -10.688 -19.374 5.361 1.00 55.94 71 CYS A CA 1
ATOM 524 C C . CYS A 1 71 ? -9.207 -19.122 5.697 1.00 55.94 71 CYS A C 1
ATOM 526 O O . CYS A 1 71 ? -8.599 -19.943 6.383 1.00 55.94 71 CYS A O 1
ATOM 528 N N . ASP A 1 72 ? -8.622 -17.994 5.279 1.00 57.50 72 ASP A N 1
ATOM 529 C CA . ASP A 1 72 ? -7.326 -17.578 5.837 1.00 57.50 72 ASP A CA 1
ATOM 530 C C . ASP A 1 72 ? -7.532 -17.279 7.337 1.00 57.50 72 ASP A C 1
ATOM 532 O O . ASP A 1 72 ? -8.384 -16.458 7.688 1.00 57.50 72 ASP A O 1
ATOM 536 N N . GLU A 1 73 ? -6.774 -17.931 8.229 1.00 51.59 73 GLU A N 1
ATOM 537 C CA . GLU A 1 73 ? -6.877 -17.786 9.702 1.00 51.59 73 GLU A CA 1
ATOM 538 C C . GLU A 1 73 ? -6.597 -16.352 10.201 1.00 51.59 73 GLU A C 1
ATOM 540 O O . GLU A 1 73 ? -6.724 -16.035 11.384 1.00 51.59 73 GLU A O 1
ATOM 545 N N . TRP A 1 74 ? -6.203 -15.466 9.292 1.00 52.41 74 TRP A N 1
ATOM 546 C CA . TRP A 1 74 ? -5.684 -14.143 9.557 1.00 52.41 74 TRP A CA 1
ATOM 547 C C . TRP A 1 74 ? -6.598 -13.080 8.947 1.00 52.41 74 TRP A C 1
ATOM 549 O O . TRP A 1 74 ? -6.307 -12.566 7.872 1.00 52.41 74 TRP A O 1
ATOM 559 N N . SER A 1 75 ? -7.714 -12.736 9.591 1.00 51.91 75 SER A N 1
ATOM 560 C CA . SER A 1 75 ? -8.502 -11.575 9.138 1.00 51.91 75 SER A CA 1
ATOM 561 C C . SER A 1 75 ? -8.251 -10.312 9.956 1.00 51.91 75 SER A C 1
ATOM 563 O O . SER A 1 75 ? -8.655 -9.243 9.535 1.00 51.91 75 SER A O 1
ATOM 565 N N . LYS A 1 76 ? -7.544 -10.400 11.090 1.00 51.47 76 LYS A N 1
ATOM 566 C CA . LYS A 1 76 ? -7.019 -9.236 11.817 1.00 51.47 76 LYS A CA 1
ATOM 567 C C . LYS A 1 76 ? -5.835 -9.643 12.677 1.00 51.47 76 LYS A C 1
ATOM 569 O O . LYS A 1 76 ? -6.045 -9.945 13.839 1.00 51.47 76 LYS A O 1
ATOM 574 N N . TYR A 1 77 ? -4.621 -9.620 12.132 1.00 51.34 77 TYR A N 1
ATOM 575 C CA . TYR A 1 77 ? -3.426 -9.413 12.952 1.00 51.34 77 TYR A CA 1
ATOM 576 C C . TYR A 1 77 ? -2.876 -8.032 12.624 1.00 51.34 77 TYR A C 1
ATOM 578 O O . TYR A 1 77 ? -2.711 -7.671 11.457 1.00 51.34 77 TYR A O 1
ATOM 586 N N . SER A 1 78 ? -2.627 -7.246 13.663 1.00 46.44 78 SER A N 1
ATOM 587 C CA . SER A 1 78 ? -1.937 -5.976 13.521 1.00 46.44 78 SER A CA 1
ATOM 588 C C . SER A 1 78 ? -0.483 -6.176 13.915 1.00 46.44 78 SER A C 1
ATOM 590 O O . SER A 1 78 ? -0.156 -6.794 14.926 1.00 46.44 78 SER A O 1
ATOM 592 N N . LEU A 1 79 ? 0.404 -5.662 13.078 1.00 49.25 79 LEU A N 1
ATOM 593 C CA . LEU A 1 79 ? 1.774 -5.373 13.464 1.00 49.25 79 LEU A CA 1
ATOM 594 C C . LEU A 1 79 ? 1.775 -3.891 13.865 1.00 49.25 79 LEU A C 1
ATOM 596 O O . LEU A 1 79 ? 1.205 -3.102 13.108 1.00 49.25 79 LEU A O 1
ATOM 600 N N . PRO A 1 80 ? 2.429 -3.473 14.967 1.00 50.56 80 PRO A N 1
ATOM 601 C CA . PRO A 1 80 ? 2.454 -2.082 15.448 1.00 50.56 80 PRO A CA 1
ATOM 602 C C . PRO A 1 80 ? 3.310 -1.190 14.541 1.00 50.56 80 PRO A C 1
ATOM 604 O O . PRO A 1 80 ? 4.384 -0.689 14.876 1.00 50.56 80 PRO A O 1
ATOM 607 N N . ARG A 1 81 ? 2.870 -1.068 13.297 1.00 65.25 81 ARG A N 1
ATOM 608 C CA . ARG A 1 81 ? 3.571 -0.429 12.197 1.00 65.25 81 ARG A CA 1
ATOM 609 C C . ARG A 1 81 ? 2.645 0.495 11.416 1.00 65.25 81 ARG A C 1
ATOM 611 O O . ARG A 1 81 ? 3.144 1.085 10.464 1.00 65.25 81 ARG A O 1
ATOM 618 N N . CYS A 1 82 ? 1.375 0.651 11.808 1.00 79.31 82 CYS A N 1
ATOM 619 C CA . CYS A 1 82 ? 0.555 1.738 11.294 1.00 79.31 82 CYS A CA 1
ATOM 620 C C . CYS A 1 82 ? 0.733 3.002 12.147 1.00 79.31 82 CYS A C 1
ATOM 622 O O . CYS A 1 82 ? 0.901 2.925 13.364 1.00 79.31 82 CYS A O 1
ATOM 624 N N . ASP A 1 83 ? 0.811 4.153 11.495 1.00 81.88 83 ASP A N 1
ATOM 625 C CA . ASP A 1 83 ? 1.025 5.440 12.142 1.00 81.88 83 ASP A CA 1
ATOM 626 C C . ASP A 1 83 ? 0.380 6.579 11.350 1.00 81.88 83 ASP A C 1
ATOM 628 O O . ASP A 1 83 ? 0.049 6.437 10.168 1.00 81.88 83 ASP A O 1
ATOM 632 N N . VAL A 1 84 ? 0.189 7.709 12.027 1.00 80.06 84 VAL A N 1
ATOM 633 C CA . VAL A 1 84 ? -0.238 8.967 11.415 1.00 80.06 84 VAL A CA 1
ATOM 634 C C . VAL A 1 84 ? 0.856 10.023 11.505 1.00 80.06 84 VAL A C 1
ATOM 636 O O . VAL A 1 84 ? 1.572 10.126 12.503 1.00 80.06 84 VAL A O 1
ATOM 639 N N . ILE A 1 85 ? 0.971 10.830 10.451 1.00 77.31 85 ILE A N 1
ATOM 640 C CA . ILE A 1 85 ? 1.879 11.976 10.369 1.00 77.31 85 ILE A CA 1
ATOM 641 C C . ILE A 1 85 ? 1.135 13.237 10.816 1.00 77.31 85 ILE A C 1
ATOM 643 O O . ILE A 1 85 ? 0.074 13.582 10.281 1.00 77.31 85 ILE A O 1
ATOM 647 N N . LEU A 1 86 ? 1.726 13.952 11.773 1.00 69.62 86 LEU A N 1
ATOM 648 C CA . LEU A 1 86 ? 1.087 15.090 12.446 1.00 69.62 86 LEU A CA 1
ATOM 649 C C . LEU A 1 86 ? 1.546 16.439 11.889 1.00 69.62 86 LEU A C 1
ATOM 651 O O . LEU A 1 86 ? 0.790 17.399 11.938 1.00 69.62 86 LEU A O 1
ATOM 655 N N . GLY A 1 87 ? 2.756 16.499 11.323 1.00 58.25 87 GLY A N 1
ATOM 656 C CA . GLY A 1 87 ? 3.391 17.732 10.838 1.00 58.25 87 GLY A CA 1
ATOM 657 C C . GLY A 1 87 ? 3.071 18.141 9.394 1.00 58.25 87 GLY A C 1
ATOM 658 O O . GLY A 1 87 ? 3.752 19.007 8.857 1.00 58.25 87 GLY A O 1
ATOM 659 N N . LEU A 1 88 ? 2.092 17.513 8.735 1.00 55.41 88 LEU A N 1
ATOM 660 C CA . LEU A 1 88 ? 1.640 17.913 7.394 1.00 55.41 88 LEU A CA 1
ATOM 661 C C . LEU A 1 88 ? 0.270 18.605 7.496 1.00 55.41 88 LEU A C 1
ATOM 663 O O . LEU A 1 88 ? -0.572 18.105 8.249 1.00 55.41 88 LEU A O 1
ATOM 667 N N . PRO A 1 89 ? 0.006 19.706 6.760 1.00 53.97 89 PRO A N 1
ATOM 668 C CA . PRO A 1 89 ? -1.329 20.302 6.707 1.00 53.97 89 PRO A CA 1
ATOM 669 C C . PRO A 1 89 ? -2.365 19.241 6.316 1.00 53.97 89 PRO A C 1
ATOM 671 O O . PRO A 1 89 ? -2.084 18.354 5.505 1.00 53.97 89 PRO A O 1
ATOM 674 N N . TYR A 1 90 ? -3.538 19.276 6.957 1.00 52.28 90 TYR A N 1
ATOM 675 C CA . TYR A 1 90 ? -4.609 18.328 6.663 1.00 52.28 90 TYR A CA 1
ATOM 676 C C . TYR A 1 90 ? -5.175 18.613 5.273 1.00 52.28 90 TYR A C 1
ATOM 678 O O . TYR A 1 90 ? -5.967 19.530 5.091 1.00 52.28 90 TYR A O 1
ATOM 686 N N . ASP A 1 91 ? -4.778 17.803 4.302 1.00 55.34 91 ASP A N 1
ATOM 687 C CA . ASP A 1 91 ? -5.420 17.743 2.998 1.00 55.34 91 ASP A CA 1
ATOM 688 C C . ASP A 1 91 ? -6.082 16.367 2.884 1.00 55.34 91 ASP A C 1
ATOM 690 O O . ASP A 1 91 ? -5.408 15.339 2.826 1.00 55.34 91 ASP A O 1
ATOM 694 N N . PHE A 1 92 ? -7.415 16.340 2.908 1.00 49.62 92 PHE A N 1
ATOM 695 C CA . PHE A 1 92 ? -8.200 15.112 2.750 1.00 49.62 92 PHE A CA 1
ATOM 696 C C . PHE A 1 92 ? -8.002 14.477 1.363 1.00 49.62 92 PHE A C 1
ATOM 698 O O . PHE A 1 92 ? -8.220 13.277 1.201 1.00 49.62 92 PHE A O 1
ATOM 705 N N . GLY A 1 93 ? -7.564 15.267 0.378 1.00 47.28 93 GLY A N 1
ATOM 706 C CA . GLY A 1 93 ? -7.135 14.804 -0.935 1.00 47.28 93 GLY A CA 1
ATOM 707 C C . GLY A 1 93 ? -5.677 14.345 -0.975 1.00 47.28 93 GLY A C 1
ATOM 708 O O . GLY A 1 93 ? -5.240 13.838 -2.007 1.00 47.28 93 GLY A O 1
ATOM 709 N N . ASP A 1 94 ? -4.912 14.498 0.114 1.00 57.06 94 ASP A N 1
ATOM 710 C CA . ASP A 1 94 ? -3.537 14.023 0.207 1.00 57.06 94 ASP A CA 1
ATOM 711 C C . ASP A 1 94 ? -3.431 12.770 1.088 1.00 57.06 94 ASP A C 1
ATOM 713 O O . ASP A 1 94 ? -3.528 12.789 2.314 1.00 57.06 94 ASP A O 1
ATOM 717 N N . SER A 1 95 ? -3.151 11.644 0.438 1.00 60.88 95 SER A N 1
ATOM 718 C CA . SER A 1 95 ? -2.937 10.325 1.052 1.00 60.88 95 SER A CA 1
ATOM 719 C C . SER A 1 95 ? -1.681 10.204 1.946 1.00 60.88 95 SER A C 1
ATOM 721 O O . SER A 1 95 ? -1.189 9.106 2.201 1.00 60.88 95 SER A O 1
ATOM 723 N N . ASN A 1 96 ? -1.123 11.321 2.417 1.00 66.19 96 ASN A N 1
ATOM 724 C CA . ASN A 1 96 ? 0.160 11.381 3.116 1.00 66.19 96 ASN A CA 1
ATOM 725 C C . ASN A 1 96 ? 0.067 11.329 4.642 1.00 66.19 96 ASN A C 1
ATOM 727 O O . ASN A 1 96 ? 1.108 11.236 5.289 1.00 66.19 96 ASN A O 1
ATOM 731 N N . PHE A 1 97 ? -1.129 11.390 5.229 1.00 71.38 97 PHE A N 1
ATOM 732 C CA . PHE A 1 97 ? -1.262 11.486 6.683 1.00 71.38 97 PHE A CA 1
ATOM 733 C C . PHE A 1 97 ? -1.312 10.143 7.414 1.00 71.38 97 PHE A C 1
ATOM 735 O O . PHE A 1 97 ? -1.070 10.137 8.614 1.00 71.38 97 PHE A O 1
ATOM 742 N N . ALA A 1 98 ? -1.613 9.035 6.732 1.00 75.19 98 ALA A N 1
ATOM 743 C CA . ALA A 1 98 ? -1.668 7.699 7.321 1.00 75.19 98 ALA A CA 1
ATOM 744 C C . ALA A 1 98 ? -0.706 6.752 6.594 1.00 75.19 98 ALA A C 1
ATOM 746 O O . ALA A 1 98 ? -0.609 6.749 5.364 1.00 75.19 98 ALA A O 1
ATOM 747 N N . LEU A 1 99 ? 0.019 5.940 7.358 1.00 77.06 99 LEU A N 1
ATOM 748 C CA . LEU A 1 99 ? 0.970 4.955 6.858 1.00 77.06 99 LEU A CA 1
ATOM 749 C C . LEU A 1 99 ? 0.692 3.609 7.510 1.00 77.06 99 LEU A C 1
ATOM 751 O O . LEU A 1 99 ? 0.493 3.532 8.715 1.00 77.06 99 LEU A O 1
ATOM 755 N N . ALA A 1 100 ? 0.732 2.530 6.729 1.00 78.12 100 ALA A N 1
ATOM 756 C CA . ALA A 1 100 ? 0.614 1.175 7.265 1.00 78.12 100 ALA A CA 1
ATOM 757 C C . ALA A 1 100 ? 1.497 0.163 6.514 1.00 78.12 100 ALA A C 1
ATOM 759 O O . ALA A 1 100 ? 0.980 -0.841 6.038 1.00 78.12 100 ALA A O 1
ATOM 760 N N . PRO A 1 101 ? 2.826 0.358 6.385 1.00 74.00 101 PRO A N 1
ATOM 761 C CA . PRO A 1 101 ? 3.695 -0.499 5.562 1.00 74.00 101 PRO A CA 1
ATOM 762 C C . PRO A 1 101 ? 3.846 -1.942 6.074 1.00 74.00 101 PRO A C 1
ATOM 764 O O . PRO A 1 101 ? 4.606 -2.712 5.496 1.00 74.00 101 PRO A O 1
ATOM 767 N N . ALA A 1 102 ? 3.175 -2.311 7.166 1.00 72.12 102 ALA A N 1
ATOM 768 C CA . ALA A 1 102 ? 3.358 -3.579 7.852 1.00 72.12 102 ALA A CA 1
ATOM 769 C C . ALA A 1 102 ? 3.127 -4.786 6.947 1.00 72.12 102 ALA A C 1
ATOM 771 O O . ALA A 1 102 ? 4.069 -5.550 6.763 1.00 72.12 102 ALA A O 1
ATOM 772 N N . CYS A 1 103 ? 1.928 -4.899 6.356 1.00 79.56 103 CYS A N 1
ATOM 773 C CA . CYS A 1 103 ? 1.588 -6.019 5.480 1.00 79.56 103 CYS A CA 1
ATOM 774 C C . CYS A 1 103 ? 2.543 -6.068 4.278 1.00 79.56 103 CYS A C 1
ATOM 776 O O . CYS A 1 103 ? 3.017 -7.127 3.890 1.00 79.56 103 CYS A O 1
ATOM 778 N N . VAL A 1 104 ? 2.906 -4.905 3.730 1.00 78.56 104 VAL A N 1
ATOM 779 C CA . VAL A 1 104 ? 3.799 -4.823 2.568 1.00 78.56 104 VAL A CA 1
ATOM 780 C C . VAL A 1 104 ? 5.198 -5.354 2.886 1.00 78.56 104 VAL A C 1
ATOM 782 O O . VAL A 1 104 ? 5.740 -6.155 2.130 1.00 78.56 104 VAL A O 1
ATOM 785 N N . LEU A 1 105 ? 5.787 -4.938 4.011 1.00 74.75 105 LEU A N 1
ATOM 786 C CA . LEU A 1 105 ? 7.139 -5.350 4.404 1.00 74.75 105 LEU A CA 1
ATOM 787 C C . LEU A 1 105 ? 7.226 -6.828 4.800 1.00 74.75 105 LEU A C 1
ATOM 789 O O . LEU A 1 105 ? 8.297 -7.416 4.706 1.00 74.75 105 LEU A O 1
ATOM 793 N N . SER A 1 106 ? 6.125 -7.429 5.246 1.00 73.19 106 SER A N 1
ATOM 794 C CA . SER A 1 106 ? 6.037 -8.862 5.544 1.00 73.19 106 SER A CA 1
ATOM 795 C C . SER A 1 106 ? 5.611 -9.709 4.339 1.00 73.19 106 SER A C 1
ATOM 797 O O . SER A 1 106 ? 5.470 -10.922 4.482 1.00 73.19 106 SER A O 1
ATOM 799 N N . GLY A 1 107 ? 5.403 -9.103 3.162 1.00 77.88 107 GLY A N 1
ATOM 800 C CA . GLY A 1 107 ? 4.957 -9.807 1.954 1.00 77.88 107 GLY A CA 1
ATOM 801 C C . GLY A 1 107 ? 3.513 -10.313 2.026 1.00 77.88 107 GLY A C 1
ATOM 802 O O . GLY A 1 107 ? 3.161 -11.274 1.350 1.00 77.88 107 GLY A O 1
ATOM 803 N N . GLN A 1 108 ? 2.696 -9.687 2.866 1.00 84.19 108 GLN A N 1
ATOM 804 C CA . GLN A 1 108 ? 1.305 -10.025 3.148 1.00 84.19 108 GLN A CA 1
ATOM 805 C C . GLN A 1 108 ? 0.347 -9.058 2.430 1.00 84.19 108 GLN A C 1
ATOM 807 O O . GLN A 1 108 ? 0.744 -8.003 1.930 1.00 84.19 108 GLN A O 1
ATOM 812 N N . TYR A 1 109 ? -0.933 -9.417 2.387 1.00 87.62 109 TYR A N 1
ATOM 813 C CA . TYR A 1 109 ? -1.995 -8.645 1.738 1.00 87.62 109 TYR A CA 1
ATOM 814 C C . TYR A 1 109 ? -2.714 -7.766 2.762 1.00 87.62 109 TYR A C 1
ATOM 816 O O . TYR A 1 109 ? -2.817 -8.174 3.916 1.00 87.62 109 TYR A O 1
ATOM 824 N N . TYR A 1 110 ? -3.261 -6.612 2.359 1.00 88.88 110 TYR A N 1
ATOM 825 C CA . TYR A 1 110 ? -4.307 -5.952 3.158 1.00 88.88 110 TYR A CA 1
ATOM 826 C C . TYR A 1 110 ? -5.653 -6.619 2.876 1.00 88.88 110 TYR A C 1
ATOM 828 O O . TYR A 1 110 ? -6.008 -6.770 1.706 1.00 88.88 110 TYR A O 1
ATOM 836 N N . CYS A 1 111 ? -6.402 -7.019 3.900 1.00 86.06 111 CYS A N 1
ATOM 837 C CA . CYS A 1 111 ? -7.554 -7.909 3.726 1.00 86.06 111 CYS A CA 1
ATOM 838 C C . CYS A 1 111 ? -8.776 -7.457 4.530 1.00 86.06 111 CYS A C 1
ATOM 840 O O . CYS A 1 111 ? -9.112 -8.124 5.508 1.00 86.06 111 CYS A O 1
ATOM 842 N N . PRO A 1 112 ? -9.479 -6.392 4.087 1.00 85.88 112 PRO A N 1
ATOM 843 C CA . PRO A 1 112 ? -10.644 -5.856 4.782 1.00 85.88 112 PRO A CA 1
ATOM 844 C C . PRO A 1 112 ? -11.592 -6.950 5.272 1.00 85.88 112 PRO A C 1
ATOM 846 O O . PRO A 1 112 ? -12.043 -7.794 4.494 1.00 85.88 112 PRO A O 1
ATOM 849 N N . VAL A 1 113 ? -11.882 -6.953 6.574 1.00 77.38 113 VAL A N 1
ATOM 850 C CA . VAL A 1 113 ? -12.671 -8.009 7.238 1.00 77.38 113 VAL A CA 1
ATOM 851 C C . VAL A 1 113 ? -14.052 -8.160 6.600 1.00 77.38 113 VAL A C 1
ATOM 853 O O . VAL A 1 113 ? -14.514 -9.279 6.406 1.00 77.38 113 VAL A O 1
ATOM 856 N N . GLY A 1 114 ? -14.695 -7.044 6.246 1.00 77.75 114 GLY A N 1
ATOM 857 C CA . GLY A 1 114 ? -16.057 -7.020 5.709 1.00 77.75 114 GLY A CA 1
ATOM 858 C C . GLY A 1 114 ? -16.185 -7.304 4.210 1.00 77.75 114 GLY A C 1
ATOM 859 O O . GLY A 1 114 ? -17.305 -7.317 3.710 1.00 77.75 114 GLY A O 1
ATOM 860 N N . LEU A 1 115 ? -15.079 -7.507 3.482 1.00 85.50 115 LEU A N 1
ATOM 861 C CA . LEU A 1 115 ? -15.100 -7.666 2.025 1.00 85.50 115 LEU A CA 1
ATOM 862 C C . LEU A 1 115 ? -14.268 -8.871 1.570 1.00 85.50 115 LEU A C 1
ATOM 864 O O . LEU A 1 115 ? -13.192 -9.113 2.121 1.00 85.50 115 LEU A O 1
ATOM 868 N N . PRO A 1 116 ? -14.691 -9.596 0.518 1.00 87.75 116 PRO A N 1
ATOM 869 C CA . PRO A 1 116 ? -13.927 -10.697 -0.069 1.00 87.75 116 PRO A CA 1
ATOM 870 C C . PRO A 1 116 ? -12.799 -10.161 -0.963 1.00 87.75 116 PRO A C 1
ATOM 872 O O . PRO A 1 116 ? -12.716 -10.463 -2.148 1.00 87.75 116 PRO A O 1
ATOM 875 N N . LEU A 1 117 ? -11.930 -9.327 -0.396 1.00 90.38 117 LEU A N 1
ATOM 876 C CA . LEU A 1 117 ? -10.874 -8.600 -1.093 1.00 90.38 117 LEU A CA 1
ATOM 877 C C . LEU A 1 117 ? -9.533 -8.832 -0.391 1.00 90.38 117 LEU A C 1
ATOM 879 O O . LEU A 1 117 ? -9.473 -8.875 0.841 1.00 90.38 117 LEU A O 1
ATOM 883 N N . ALA A 1 118 ? -8.462 -8.951 -1.171 1.00 91.94 118 ALA A N 1
ATOM 884 C CA . ALA A 1 118 ? -7.093 -8.976 -0.682 1.00 91.94 118 ALA A CA 1
ATOM 885 C C . ALA A 1 118 ? -6.189 -8.133 -1.585 1.00 91.94 118 ALA A C 1
ATOM 887 O O . ALA A 1 118 ? -6.079 -8.380 -2.784 1.00 91.94 118 ALA A O 1
ATOM 888 N N . LEU A 1 119 ? -5.524 -7.141 -1.004 1.00 93.31 119 LEU A N 1
ATOM 889 C CA . LEU A 1 119 ? -4.738 -6.143 -1.718 1.00 93.31 119 LEU A CA 1
ATOM 890 C C . LEU A 1 119 ? -3.246 -6.436 -1.571 1.00 93.31 119 LEU A C 1
ATOM 892 O O . LEU A 1 119 ? -2.672 -6.244 -0.497 1.00 93.31 119 LEU A O 1
ATOM 896 N N . LYS A 1 120 ? -2.597 -6.857 -2.658 1.00 92.12 120 LYS A N 1
ATOM 897 C CA . LYS A 1 120 ? -1.136 -6.929 -2.746 1.00 92.12 120 LYS A CA 1
ATOM 898 C C . LYS A 1 120 ? -0.623 -5.587 -3.226 1.00 92.12 120 LYS A C 1
ATOM 900 O O . LYS A 1 120 ? -0.885 -5.173 -4.356 1.00 92.12 120 LYS A O 1
ATOM 905 N N . VAL A 1 121 ? 0.135 -4.918 -2.375 1.00 88.56 121 VAL A N 1
ATOM 906 C CA . VAL A 1 121 ? 0.643 -3.589 -2.681 1.00 88.56 121 VAL A CA 1
ATOM 907 C C . VAL A 1 121 ? 2.155 -3.609 -2.652 1.00 88.56 121 VAL A C 1
ATOM 909 O O . VAL A 1 121 ? 2.754 -4.019 -1.664 1.00 88.56 121 VAL A O 1
ATOM 912 N N . THR A 1 122 ? 2.782 -3.127 -3.718 1.00 84.25 122 THR A N 1
ATOM 913 C CA . THR A 1 122 ? 4.229 -2.910 -3.738 1.00 84.25 122 THR A CA 1
ATOM 914 C C . THR A 1 122 ? 4.535 -1.513 -3.209 1.00 84.25 122 THR A C 1
ATOM 916 O O . THR A 1 122 ? 3.827 -0.542 -3.503 1.00 84.25 122 THR A O 1
ATOM 919 N N . LEU A 1 123 ? 5.604 -1.371 -2.422 1.00 83.31 123 LEU A N 1
ATOM 920 C CA . LEU A 1 123 ? 6.057 -0.053 -1.977 1.00 83.31 123 LEU A CA 1
ATOM 921 C C . LEU A 1 123 ? 6.244 0.868 -3.189 1.00 83.31 123 LEU A C 1
ATOM 923 O O . LEU A 1 123 ? 6.713 0.448 -4.242 1.00 83.31 123 LEU A O 1
ATOM 927 N N . LYS A 1 124 ? 5.852 2.139 -3.037 1.00 83.94 124 LYS A N 1
ATOM 928 C CA . LYS A 1 124 ? 5.917 3.172 -4.095 1.00 83.94 124 LYS A CA 1
ATOM 929 C C . LYS A 1 124 ? 4.983 2.950 -5.301 1.00 83.94 124 LYS A C 1
ATOM 931 O O . LYS A 1 124 ? 4.895 3.841 -6.150 1.00 83.94 124 LYS A O 1
ATOM 936 N N . ALA A 1 125 ? 4.197 1.873 -5.324 1.00 78.19 125 ALA A N 1
ATOM 937 C CA . ALA A 1 125 ? 3.029 1.702 -6.194 1.00 78.19 125 ALA A CA 1
ATOM 938 C C . ALA A 1 125 ? 1.751 2.161 -5.460 1.00 78.19 125 ALA A C 1
ATOM 940 O O . ALA A 1 125 ? 0.893 1.362 -5.111 1.00 78.19 125 ALA A O 1
ATOM 941 N N . ALA A 1 126 ? 1.686 3.459 -5.132 1.00 78.19 126 ALA A N 1
ATOM 942 C CA . ALA A 1 126 ? 0.609 4.076 -4.341 1.00 78.19 126 ALA A CA 1
ATOM 943 C C . ALA A 1 126 ? 0.331 3.405 -2.978 1.00 78.19 126 ALA A C 1
ATOM 945 O O . ALA A 1 126 ? -0.788 3.435 -2.473 1.00 78.19 126 ALA A O 1
ATOM 946 N N . SER A 1 127 ? 1.363 2.845 -2.335 1.00 78.94 127 SER A N 1
ATOM 947 C CA . SER A 1 127 ? 1.203 2.072 -1.096 1.00 78.94 127 SER A CA 1
ATOM 948 C C . SER A 1 127 ? 0.559 2.819 0.072 1.00 78.94 127 SER A C 1
ATOM 950 O O . SER A 1 127 ? -0.063 2.196 0.924 1.00 78.94 127 SER A O 1
ATOM 952 N N . ARG A 1 128 ? 0.676 4.151 0.107 1.00 82.75 128 ARG A N 1
ATOM 953 C CA . ARG A 1 128 ? -0.014 4.992 1.097 1.00 82.75 128 ARG A CA 1
ATOM 954 C C . ARG A 1 128 ? -1.510 5.088 0.804 1.00 82.75 128 ARG A C 1
ATOM 956 O O . ARG A 1 128 ? -2.327 4.808 1.670 1.00 82.75 128 ARG A O 1
ATOM 963 N N . SER A 1 129 ? -1.859 5.408 -0.439 1.00 86.50 129 SER A N 1
ATOM 964 C CA . SER A 1 129 ? -3.242 5.525 -0.907 1.00 86.50 129 SER A CA 1
ATOM 965 C C . SER A 1 129 ? -3.978 4.190 -0.822 1.00 86.50 129 SER A C 1
ATOM 967 O O . SER A 1 129 ? -5.119 4.163 -0.384 1.00 86.50 129 SER A O 1
ATOM 969 N N . ALA A 1 130 ? -3.311 3.075 -1.131 1.00 88.75 130 ALA A N 1
ATOM 970 C CA . ALA A 1 130 ? -3.876 1.738 -0.965 1.00 88.75 130 ALA A CA 1
ATOM 971 C C . ALA A 1 130 ? -4.115 1.372 0.510 1.00 88.75 130 ALA A C 1
ATOM 973 O O . ALA A 1 130 ? -5.133 0.765 0.821 1.00 88.75 130 ALA A O 1
ATOM 974 N N . ALA A 1 131 ? -3.225 1.772 1.427 1.00 86.12 131 ALA A N 1
ATOM 975 C CA . ALA A 1 131 ? -3.445 1.581 2.862 1.00 86.12 131 ALA A CA 1
ATOM 976 C C . ALA A 1 131 ? -4.642 2.400 3.372 1.00 86.12 131 ALA A C 1
ATOM 978 O O . ALA A 1 131 ? -5.463 1.882 4.123 1.00 86.12 131 ALA A O 1
ATOM 979 N N . ILE A 1 132 ? -4.774 3.654 2.928 1.00 87.12 132 ILE A N 1
ATOM 980 C CA . ILE A 1 132 ? -5.942 4.492 3.238 1.00 87.12 132 ILE A CA 1
ATOM 981 C C . ILE A 1 132 ? -7.210 3.881 2.649 1.00 87.12 132 ILE A C 1
ATOM 983 O O . ILE A 1 132 ? -8.224 3.801 3.331 1.00 87.12 132 ILE A O 1
ATOM 987 N N . TRP A 1 133 ? -7.155 3.396 1.411 1.00 90.38 133 TRP A N 1
ATOM 988 C CA . TRP A 1 133 ? -8.289 2.727 0.789 1.00 90.38 133 TRP A CA 1
ATOM 989 C C . TRP A 1 133 ? -8.689 1.461 1.557 1.00 90.38 133 TRP A C 1
ATOM 991 O O . TRP A 1 133 ? -9.867 1.265 1.821 1.00 90.38 133 TRP A O 1
ATOM 1001 N N . ALA A 1 134 ? -7.730 0.658 2.029 1.00 89.88 134 ALA A N 1
ATOM 1002 C CA . ALA A 1 134 ? -8.006 -0.475 2.916 1.00 89.88 134 ALA A CA 1
ATOM 1003 C C . ALA A 1 134 ? -8.695 -0.040 4.223 1.00 89.88 134 ALA A C 1
ATOM 1005 O O . ALA A 1 134 ? -9.685 -0.645 4.622 1.00 89.88 134 ALA A O 1
ATOM 1006 N N . MET A 1 135 ? -8.240 1.051 4.849 1.00 87.12 135 MET A N 1
ATOM 1007 C CA . MET A 1 135 ? -8.909 1.630 6.022 1.00 87.12 135 MET A CA 1
ATOM 1008 C C . MET A 1 135 ? -10.328 2.134 5.697 1.00 87.12 135 MET A C 1
ATOM 1010 O O . MET A 1 135 ? -11.219 2.000 6.532 1.00 87.12 135 MET A O 1
ATOM 1014 N N . MET A 1 136 ? -10.569 2.697 4.504 1.00 89.94 136 MET A N 1
ATOM 1015 C CA . MET A 1 136 ? -11.912 3.099 4.044 1.00 89.94 136 MET A CA 1
ATOM 1016 C C . MET A 1 136 ? -12.831 1.890 3.894 1.00 89.94 136 MET A C 1
ATOM 1018 O O . MET A 1 136 ? -13.961 1.920 4.371 1.00 89.94 136 MET A O 1
ATOM 1022 N N . LEU A 1 137 ? -12.329 0.826 3.269 1.00 90.12 137 LEU A N 1
ATOM 1023 C CA . LEU A 1 137 ? -13.040 -0.433 3.051 1.00 90.12 137 LEU A CA 1
ATOM 1024 C C . LEU A 1 137 ? -13.412 -1.132 4.372 1.00 90.12 137 LEU A C 1
ATOM 1026 O O . LEU A 1 137 ? -14.408 -1.846 4.428 1.00 90.12 137 LEU A O 1
ATOM 1030 N N . GLU A 1 138 ? -12.639 -0.908 5.436 1.00 85.50 138 GLU A N 1
ATOM 1031 C CA . GLU A 1 138 ? -12.928 -1.390 6.794 1.00 85.50 138 GLU A CA 1
ATOM 1032 C C . GLU A 1 138 ? -13.743 -0.406 7.652 1.00 85.50 138 GLU A C 1
ATOM 1034 O O . GLU A 1 138 ? -14.096 -0.727 8.785 1.00 85.50 138 GLU A O 1
ATOM 1039 N N . GLY A 1 139 ? -14.036 0.798 7.151 1.00 85.31 139 GLY A N 1
ATOM 1040 C CA . GLY A 1 139 ? -14.750 1.829 7.912 1.00 85.31 139 GLY A CA 1
ATOM 1041 C C . GLY A 1 139 ? -13.921 2.501 9.017 1.00 85.31 139 GLY A C 1
ATOM 1042 O O . GLY A 1 139 ? -14.481 3.162 9.887 1.00 85.31 139 GLY A O 1
ATOM 1043 N N . LEU A 1 140 ? -12.590 2.379 8.990 1.00 84.44 140 LEU A N 1
ATOM 1044 C CA . LEU A 1 140 ? -11.691 2.916 10.022 1.00 84.44 140 LEU A CA 1
ATOM 1045 C C . LEU A 1 140 ? -11.418 4.420 9.876 1.00 84.44 140 LEU A C 1
ATOM 1047 O O . LEU A 1 140 ? -11.003 5.076 10.833 1.00 84.44 140 LEU A O 1
ATOM 1051 N N . MET A 1 141 ? -11.635 4.988 8.686 1.00 85.75 141 MET A N 1
ATOM 1052 C CA . MET A 1 141 ? -11.210 6.358 8.373 1.00 85.75 141 MET A CA 1
ATOM 1053 C C . MET A 1 141 ? -11.735 7.445 9.315 1.00 85.75 141 MET A C 1
ATOM 1055 O O . MET A 1 141 ? -10.923 8.285 9.707 1.00 85.75 141 MET A O 1
ATOM 1059 N N . PRO A 1 142 ? -13.022 7.470 9.716 1.00 82.38 142 PRO A N 1
ATOM 1060 C CA . PRO A 1 142 ? -13.507 8.495 10.639 1.00 82.38 142 PRO A CA 1
ATOM 1061 C C . PRO A 1 142 ? -12.736 8.496 11.966 1.00 82.38 142 PRO A C 1
ATOM 1063 O O . PRO A 1 142 ? -12.338 9.556 12.449 1.00 82.38 142 PRO A O 1
ATOM 1066 N N . ALA A 1 143 ? -12.448 7.311 12.511 1.00 80.12 143 ALA A N 1
ATOM 1067 C CA . ALA A 1 143 ? -11.710 7.159 13.760 1.00 80.12 143 ALA A CA 1
ATOM 1068 C C . ALA A 1 143 ? -10.221 7.516 13.605 1.00 80.12 143 ALA A C 1
ATOM 1070 O O . ALA A 1 143 ? -9.668 8.202 14.460 1.00 80.12 143 ALA A O 1
ATOM 1071 N N . VAL A 1 144 ? -9.580 7.130 12.493 1.00 81.88 144 VAL A N 1
ATOM 1072 C CA . VAL A 1 144 ? -8.179 7.495 12.192 1.00 81.88 144 VAL A CA 1
ATOM 1073 C C . VAL A 1 144 ? -8.016 9.010 12.028 1.00 81.88 144 VAL A C 1
ATOM 1075 O O . VAL A 1 144 ? -7.070 9.599 12.555 1.00 81.88 144 VAL A O 1
ATOM 1078 N N . VAL A 1 145 ? -8.934 9.657 11.304 1.00 79.88 145 VAL A N 1
ATOM 1079 C CA . VAL A 1 145 ? -8.923 11.115 11.102 1.00 79.88 145 VAL A CA 1
ATOM 1080 C C . VAL A 1 145 ? -9.124 11.841 12.426 1.00 79.88 145 VAL A C 1
ATOM 1082 O O . VAL A 1 145 ? -8.388 12.786 12.713 1.00 79.88 145 VAL A O 1
ATOM 1085 N N . SER A 1 146 ? -10.077 11.384 13.236 1.00 77.94 146 SER A N 1
ATOM 1086 C CA . SER A 1 146 ? -10.330 11.960 14.551 1.00 77.94 146 SER A CA 1
ATOM 1087 C C . SER A 1 146 ? -9.131 11.825 15.485 1.00 77.94 146 SER A C 1
ATOM 1089 O O . SER A 1 146 ? -8.644 12.828 16.007 1.00 77.94 146 SER A O 1
ATOM 1091 N N . ALA A 1 147 ? -8.572 10.613 15.596 1.00 78.06 147 ALA A N 1
ATOM 1092 C CA . ALA A 1 147 ? -7.366 10.355 16.373 1.00 78.06 147 ALA A CA 1
ATOM 1093 C C . ALA A 1 147 ? -6.251 11.328 15.983 1.00 78.06 147 ALA A C 1
ATOM 1095 O O . ALA A 1 147 ? -5.684 12.006 16.834 1.00 78.06 147 ALA A O 1
ATOM 1096 N N . ARG A 1 148 ? -5.982 11.476 14.680 1.00 79.56 148 ARG A N 1
ATOM 1097 C CA . ARG A 1 148 ? -4.977 12.424 14.192 1.00 79.56 148 ARG A CA 1
ATOM 1098 C C . ARG A 1 148 ? -5.261 13.861 14.643 1.00 79.56 148 ARG A C 1
ATOM 1100 O O . ARG A 1 148 ? -4.333 14.526 15.092 1.00 79.56 148 ARG A O 1
ATOM 1107 N N . ARG A 1 149 ? -6.501 14.349 14.518 1.00 76.31 149 ARG A N 1
ATOM 1108 C CA . ARG A 1 149 ? -6.869 15.724 14.908 1.00 76.31 149 ARG A CA 1
ATOM 1109 C C . ARG A 1 149 ? -6.664 15.958 16.399 1.00 76.31 149 ARG A C 1
ATOM 1111 O O . ARG A 1 149 ? -5.989 16.921 16.757 1.00 76.31 149 ARG A O 1
ATOM 1118 N N . THR A 1 150 ? -7.175 15.069 17.249 1.00 73.81 150 THR A N 1
ATOM 1119 C CA . THR A 1 150 ? -6.989 15.173 18.701 1.00 73.81 150 THR A CA 1
ATOM 1120 C C . THR A 1 150 ? -5.507 15.164 19.065 1.00 73.81 150 THR A C 1
ATOM 1122 O O . THR A 1 150 ? -5.054 15.992 19.852 1.00 73.81 150 THR A O 1
ATOM 1125 N N . LEU A 1 151 ? -4.721 14.283 18.446 1.00 74.19 151 LEU A N 1
ATOM 1126 C CA . LEU A 1 151 ? -3.286 14.177 18.700 1.00 74.19 151 LEU A CA 1
ATOM 1127 C C . LEU A 1 151 ? -2.493 15.410 18.254 1.00 74.19 151 LEU A C 1
ATOM 1129 O O . LEU A 1 151 ? -1.587 15.843 18.964 1.00 74.19 151 LEU A O 1
ATOM 1133 N N . SER A 1 152 ? -2.833 16.004 17.108 1.00 73.38 152 SER A N 1
ATOM 1134 C CA . SER A 1 152 ? -2.223 17.258 16.645 1.00 73.38 152 SER A CA 1
ATOM 1135 C C . SER A 1 152 ? -2.469 18.416 17.622 1.00 73.38 152 SER A C 1
ATOM 1137 O O . SER A 1 152 ? -1.593 19.260 17.819 1.00 73.38 152 SER A O 1
ATOM 1139 N N . VAL A 1 153 ? -3.636 18.445 18.268 1.00 70.19 153 VAL A N 1
ATOM 1140 C CA . VAL A 1 153 ? -3.960 19.441 19.299 1.00 70.19 153 VAL A CA 1
ATOM 1141 C C . VAL A 1 153 ? -3.228 19.148 20.602 1.00 70.19 153 VAL A C 1
ATOM 1143 O O . VAL A 1 153 ? -2.626 20.058 21.171 1.00 70.19 153 VAL A O 1
ATOM 1146 N N . ALA A 1 154 ? -3.185 17.883 21.027 1.00 68.19 154 ALA A N 1
ATOM 1147 C CA . ALA A 1 154 ? -2.419 17.461 22.196 1.00 68.19 154 ALA A CA 1
ATOM 1148 C C . ALA A 1 154 ? -0.930 17.828 22.068 1.00 68.19 154 ALA A C 1
ATOM 1150 O O . ALA A 1 154 ? -0.343 18.301 23.036 1.00 68.19 154 ALA A O 1
ATOM 1151 N N . LEU A 1 155 ? -0.342 17.697 20.869 1.00 67.00 155 LEU A N 1
ATOM 1152 C CA . LEU A 1 155 ? 1.039 18.116 20.578 1.00 67.00 155 LEU A CA 1
ATOM 1153 C C . LEU A 1 155 ? 1.254 19.626 20.728 1.00 67.00 155 LEU A C 1
ATOM 1155 O O . LEU A 1 155 ? 2.352 20.062 21.064 1.00 67.00 155 LEU A O 1
ATOM 1159 N N . SER A 1 156 ? 0.224 20.413 20.419 1.00 65.25 156 SER A N 1
ATOM 1160 C CA . SER A 1 156 ? 0.273 21.878 20.432 1.00 65.25 156 SER A CA 1
ATOM 1161 C C . SER A 1 156 ? -0.018 22.446 21.827 1.00 65.25 156 SER A C 1
ATOM 1163 O O . SER A 1 156 ? 0.413 23.551 22.160 1.00 65.25 156 SER A O 1
ATOM 1165 N N . SER A 1 157 ? -0.733 21.691 22.665 1.00 62.53 157 SER A N 1
ATOM 1166 C CA . SER A 1 157 ? -0.923 21.983 24.085 1.00 62.53 157 SER A CA 1
ATOM 1167 C C . SER A 1 157 ? 0.359 21.644 24.862 1.00 62.53 157 SER A C 1
ATOM 1169 O O . SER A 1 157 ? 0.960 20.600 24.634 1.00 62.53 157 SER A O 1
ATOM 1171 N N . LYS A 1 158 ? 0.796 22.476 25.818 1.00 56.75 158 LYS A N 1
ATOM 1172 C CA . LYS A 1 158 ? 1.992 22.224 26.663 1.00 56.75 158 LYS A CA 1
ATOM 1173 C C . LYS A 1 158 ? 1.834 21.034 27.644 1.00 56.75 158 LYS A C 1
ATOM 1175 O O . LYS A 1 158 ? 2.510 20.987 28.669 1.00 56.75 158 LYS A O 1
ATOM 1180 N N . GLY A 1 159 ? 0.904 20.116 27.382 1.00 60.47 159 GLY A N 1
ATOM 1181 C CA . GLY A 1 159 ? 0.614 18.948 28.207 1.00 60.47 159 GLY A CA 1
ATOM 1182 C C . GLY A 1 159 ? 1.624 17.813 28.021 1.00 60.47 159 GLY A C 1
ATOM 1183 O O . GLY A 1 159 ? 2.396 17.774 27.062 1.00 60.47 159 GLY A O 1
ATOM 1184 N N . ASN A 1 160 ? 1.610 16.846 28.943 1.00 67.31 160 ASN A N 1
ATOM 1185 C CA . ASN A 1 160 ? 2.434 15.642 28.843 1.00 67.31 160 ASN A CA 1
ATOM 1186 C C . ASN A 1 160 ? 1.830 14.664 27.821 1.00 67.31 160 ASN A C 1
ATOM 1188 O O . ASN A 1 160 ? 1.176 13.683 28.183 1.00 67.31 160 ASN A O 1
ATOM 1192 N N . ILE A 1 161 ? 2.065 14.929 26.534 1.00 68.69 161 ILE A N 1
ATOM 1193 C CA . ILE A 1 161 ? 1.564 14.110 25.422 1.00 68.69 161 ILE A CA 1
ATOM 1194 C C . ILE A 1 161 ? 1.940 12.630 25.534 1.00 68.69 161 ILE A C 1
ATOM 1196 O O . ILE A 1 161 ? 1.194 11.758 25.096 1.00 68.69 161 ILE A O 1
ATOM 1200 N N . ARG A 1 162 ? 3.073 12.322 26.170 1.00 69.38 162 ARG A N 1
ATOM 1201 C CA . ARG A 1 162 ? 3.518 10.943 26.368 1.00 69.38 162 ARG A CA 1
ATOM 1202 C C . ARG A 1 162 ? 2.598 10.174 27.319 1.00 69.38 162 ARG A C 1
ATOM 1204 O O . ARG A 1 162 ? 2.404 8.980 27.106 1.00 69.38 162 ARG A O 1
ATOM 1211 N N . SER A 1 163 ? 2.046 10.835 28.341 1.00 70.12 163 SER A N 1
ATOM 1212 C CA . SER A 1 163 ? 1.039 10.230 29.231 1.00 70.12 163 SER A CA 1
ATOM 1213 C C . SER A 1 163 ? -0.268 10.014 28.483 1.00 70.12 163 SER A C 1
ATOM 1215 O O . SER A 1 163 ? -0.770 8.898 28.453 1.00 70.12 163 SER A O 1
ATOM 1217 N N . PHE A 1 164 ? -0.739 11.049 27.780 1.00 71.31 164 PHE A N 1
ATOM 1218 C CA . PHE A 1 164 ? -1.970 10.987 26.991 1.00 71.31 164 PHE A CA 1
ATOM 1219 C C . PHE A 1 164 ? -1.942 9.846 25.965 1.00 71.31 164 PHE A C 1
ATOM 1221 O O . PHE A 1 164 ? -2.864 9.041 25.887 1.00 71.31 164 PHE A O 1
ATOM 1228 N N . LEU A 1 165 ? -0.846 9.735 25.210 1.00 71.81 165 LEU A N 1
ATOM 1229 C CA . LEU A 1 165 ? -0.662 8.674 24.224 1.00 71.81 165 LEU A CA 1
ATOM 1230 C C . LEU A 1 165 ? -0.634 7.285 24.836 1.00 71.81 165 LEU A C 1
ATOM 1232 O O . LEU A 1 165 ? -1.211 6.357 24.276 1.00 71.81 165 LEU A O 1
ATOM 1236 N N . ARG A 1 166 ? 0.060 7.144 25.967 1.00 75.06 166 ARG A N 1
ATOM 1237 C CA . ARG A 1 166 ? 0.126 5.880 26.691 1.00 75.06 166 ARG A CA 1
ATOM 1238 C C . ARG A 1 166 ? -1.266 5.452 27.129 1.00 75.06 166 ARG A C 1
ATOM 1240 O O . ARG A 1 166 ? -1.647 4.340 26.805 1.00 75.06 166 ARG A O 1
ATOM 1247 N N . GLU A 1 167 ? -1.999 6.335 27.799 1.00 74.12 167 GLU A N 1
ATOM 1248 C CA . GLU A 1 167 ? -3.342 6.060 28.319 1.00 74.12 167 GLU A CA 1
ATOM 1249 C C . GLU A 1 167 ? -4.322 5.721 27.193 1.00 74.12 167 GLU A C 1
ATOM 1251 O O . GLU A 1 167 ? -5.055 4.743 27.291 1.00 74.12 167 GLU A O 1
ATOM 1256 N N . TRP A 1 168 ? -4.287 6.467 26.087 1.00 76.50 168 TRP A N 1
ATOM 1257 C CA . TRP A 1 168 ? -5.142 6.199 24.932 1.00 76.50 168 TRP A CA 1
ATOM 1258 C C . TRP A 1 168 ? -4.848 4.846 24.274 1.00 76.50 168 TRP A C 1
ATOM 1260 O O . TRP A 1 168 ? -5.773 4.076 24.014 1.00 76.50 168 TRP A O 1
ATOM 1270 N N . ILE A 1 169 ? -3.571 4.541 24.014 1.00 75.19 169 ILE A N 1
ATOM 1271 C CA . ILE A 1 169 ? -3.182 3.251 23.431 1.00 75.19 169 ILE A CA 1
ATOM 1272 C C . ILE A 1 169 ? -3.539 2.129 24.399 1.00 75.19 169 ILE A C 1
ATOM 1274 O O . ILE A 1 169 ? -4.186 1.174 23.998 1.00 75.19 169 ILE A O 1
ATOM 1278 N N . GLU A 1 170 ? -3.175 2.255 25.673 1.00 74.75 170 GLU A N 1
ATOM 1279 C CA . GLU A 1 170 ? -3.495 1.270 26.704 1.00 74.75 170 GLU A CA 1
ATOM 1280 C C . GLU A 1 170 ? -5.000 0.988 26.763 1.00 74.75 170 GLU A C 1
ATOM 1282 O O . GLU A 1 170 ? -5.406 -0.169 26.711 1.00 74.75 170 GLU A O 1
ATOM 1287 N N . GLN A 1 171 ? -5.836 2.025 26.774 1.00 73.88 171 GLN A N 1
ATOM 1288 C CA . GLN A 1 171 ? -7.289 1.887 26.786 1.00 73.88 171 GLN A CA 1
ATOM 1289 C C . GLN A 1 171 ? -7.830 1.156 25.555 1.00 73.88 171 GLN A C 1
ATOM 1291 O O . GLN A 1 171 ? -8.656 0.252 25.693 1.00 73.88 171 GLN A O 1
ATOM 1296 N N . GLU A 1 172 ? -7.387 1.534 24.357 1.00 73.69 172 GLU A N 1
ATOM 1297 C CA . GLU A 1 172 ? -7.856 0.903 23.124 1.00 73.69 172 GLU A CA 1
ATOM 1298 C C . GLU A 1 172 ? -7.383 -0.548 23.015 1.00 73.69 172 GLU A C 1
ATOM 1300 O O . GLU A 1 172 ? -8.145 -1.423 22.608 1.00 73.69 172 GLU A O 1
ATOM 1305 N N . GLU A 1 173 ? -6.160 -0.838 23.444 1.00 71.12 173 GLU A N 1
ATOM 1306 C CA . GLU A 1 173 ? -5.623 -2.196 23.466 1.00 71.12 173 GLU A CA 1
ATOM 1307 C C . GLU A 1 173 ? -6.350 -3.047 24.530 1.00 71.12 173 GLU A C 1
ATOM 1309 O O . GLU A 1 173 ? -6.720 -4.192 24.269 1.00 71.12 173 GLU A O 1
ATOM 1314 N N . ILE A 1 174 ? -6.674 -2.487 25.700 1.00 66.38 174 ILE A N 1
ATOM 1315 C CA . ILE A 1 174 ? -7.517 -3.147 26.711 1.00 66.38 174 ILE A CA 1
ATOM 1316 C C . ILE A 1 174 ? -8.921 -3.433 26.163 1.00 66.38 174 ILE A C 1
ATOM 1318 O O . ILE A 1 174 ? -9.445 -4.527 26.375 1.00 66.38 174 ILE A O 1
ATOM 1322 N N . ARG A 1 175 ? -9.530 -2.485 25.439 1.00 62.84 175 ARG A N 1
ATOM 1323 C CA . ARG A 1 175 ? -10.848 -2.661 24.804 1.00 62.84 175 ARG A CA 1
ATOM 1324 C C . ARG A 1 175 ? -10.847 -3.798 23.781 1.00 62.84 175 ARG A C 1
ATOM 1326 O O . ARG A 1 175 ? -11.870 -4.444 23.587 1.00 62.84 175 ARG A O 1
ATOM 1333 N N . LEU A 1 176 ? -9.698 -4.054 23.159 1.00 61.06 176 LEU A N 1
ATOM 1334 C CA . LEU A 1 176 ? -9.463 -5.181 22.254 1.00 61.06 176 LEU A CA 1
ATOM 1335 C C . LEU A 1 176 ? -9.048 -6.478 22.970 1.00 61.06 176 LEU A C 1
ATOM 1337 O O . LEU A 1 176 ? -8.736 -7.455 22.291 1.00 61.06 176 LEU A O 1
ATOM 1341 N N . GLY A 1 177 ? -8.983 -6.490 24.305 1.00 58.12 177 GLY A N 1
ATOM 1342 C CA . GLY A 1 177 ? -8.583 -7.664 25.083 1.00 58.12 177 GLY A CA 1
ATOM 1343 C C . GLY A 1 177 ? -7.095 -8.018 24.970 1.00 58.12 177 GLY A C 1
ATOM 1344 O O . GLY A 1 177 ? -6.732 -9.178 25.140 1.00 58.12 177 GLY A O 1
ATOM 1345 N N . CYS A 1 178 ? -6.216 -7.057 24.660 1.00 58.38 178 CYS A N 1
ATOM 1346 C CA . CYS A 1 178 ? -4.781 -7.317 24.490 1.00 58.38 178 CYS A CA 1
ATOM 1347 C C . CYS A 1 178 ? -4.125 -7.813 25.785 1.00 58.38 178 CYS A C 1
ATOM 1349 O O . CYS A 1 178 ? -4.468 -7.344 26.872 1.00 58.38 178 CYS A O 1
ATOM 1351 N N . SER A 1 179 ? -3.122 -8.694 25.674 1.00 63.50 179 SER A N 1
ATOM 1352 C CA . SER A 1 179 ? -2.291 -9.064 26.827 1.00 63.50 179 SER A CA 1
ATOM 1353 C C . SER A 1 179 ? -1.426 -7.876 27.279 1.00 63.50 179 SER A C 1
ATOM 1355 O O . SER A 1 179 ? -1.068 -7.036 26.444 1.00 63.50 179 SER A O 1
ATOM 1357 N N . PRO A 1 180 ? -1.042 -7.790 28.565 1.00 67.50 180 PRO A N 1
ATOM 1358 C CA . PRO A 1 180 ? -0.180 -6.714 29.062 1.00 67.50 180 PRO A CA 1
ATOM 1359 C C . PRO A 1 180 ? 1.137 -6.556 28.281 1.00 67.50 180 PRO A C 1
ATOM 1361 O O . PRO A 1 180 ? 1.614 -5.442 28.071 1.00 67.50 180 PRO A O 1
ATOM 1364 N N . GLU A 1 181 ? 1.717 -7.655 27.795 1.00 64.94 181 GLU A N 1
ATOM 1365 C CA . GLU A 1 181 ? 2.965 -7.650 27.025 1.00 64.94 181 GLU A CA 1
ATOM 1366 C C . GLU A 1 181 ? 2.784 -6.986 25.654 1.00 64.94 181 GLU A C 1
ATOM 1368 O O . GLU A 1 181 ? 3.623 -6.186 25.228 1.00 64.94 181 GLU A O 1
ATOM 1373 N N . LEU A 1 182 ? 1.677 -7.292 24.968 1.00 62.47 182 LEU A N 1
ATOM 1374 C CA . LEU A 1 182 ? 1.344 -6.690 23.677 1.00 62.47 182 LEU A CA 1
ATOM 1375 C C . LEU A 1 182 ? 1.003 -5.209 23.831 1.00 62.47 182 LEU A C 1
ATOM 1377 O O . LEU A 1 182 ? 1.497 -4.397 23.049 1.00 62.47 182 LEU A O 1
ATOM 1381 N N . GLN A 1 183 ? 0.263 -4.850 24.883 1.00 67.88 183 GLN A N 1
ATOM 1382 C CA . GLN A 1 183 ? -0.013 -3.454 25.231 1.00 67.88 183 GLN A CA 1
ATOM 1383 C C . GLN A 1 183 ? 1.296 -2.672 25.403 1.00 67.88 183 GLN A C 1
ATOM 1385 O O . GLN A 1 183 ? 1.502 -1.641 24.760 1.00 67.88 183 GLN A O 1
ATOM 1390 N N . PHE A 1 184 ? 2.228 -3.189 26.212 1.00 69.44 184 PHE A N 1
ATOM 1391 C CA . PHE A 1 184 ? 3.517 -2.539 26.452 1.00 69.44 184 PHE A CA 1
ATOM 1392 C C . PHE A 1 184 ? 4.342 -2.390 25.168 1.00 69.44 184 PHE A C 1
ATOM 1394 O O . PHE A 1 184 ? 4.943 -1.338 24.929 1.00 69.44 184 PHE A O 1
ATOM 1401 N N . PHE A 1 185 ? 4.348 -3.411 24.309 1.00 68.06 185 PHE A N 1
ATOM 1402 C CA . PHE A 1 185 ? 5.035 -3.356 23.022 1.00 68.06 185 PHE A CA 1
ATOM 1403 C C . PHE A 1 185 ? 4.425 -2.305 22.078 1.00 68.06 185 PHE A C 1
ATOM 1405 O O . PHE A 1 185 ? 5.169 -1.502 21.503 1.00 68.06 185 PHE A O 1
ATOM 1412 N N . SER A 1 186 ? 3.094 -2.263 21.956 1.00 67.62 186 SER A N 1
ATOM 1413 C CA . SER A 1 186 ? 2.352 -1.265 21.169 1.00 67.62 186 SER A CA 1
ATOM 1414 C C . SER A 1 186 ? 2.635 0.160 21.657 1.00 67.62 186 SER A C 1
ATOM 1416 O O . SER A 1 186 ? 2.954 1.041 20.852 1.00 67.62 186 SER A O 1
ATOM 1418 N N . ILE A 1 187 ? 2.612 0.380 22.975 1.00 71.88 187 ILE A N 1
ATOM 1419 C CA . ILE A 1 187 ? 2.928 1.668 23.609 1.00 71.88 187 ILE A CA 1
ATOM 1420 C C . ILE A 1 187 ? 4.378 2.066 23.321 1.00 71.88 187 ILE A C 1
ATOM 1422 O O . ILE A 1 187 ? 4.632 3.164 22.825 1.00 71.88 187 ILE A O 1
ATOM 1426 N N . SER A 1 188 ? 5.338 1.177 23.599 1.00 71.75 188 SER A N 1
ATOM 1427 C CA . SER A 1 188 ? 6.770 1.440 23.415 1.00 71.75 188 SER A CA 1
ATOM 1428 C C . SER A 1 188 ? 7.091 1.838 21.971 1.00 71.75 188 SER A C 1
ATOM 1430 O O . SER A 1 188 ? 7.756 2.848 21.734 1.00 71.75 188 SER A O 1
ATOM 1432 N N . ARG A 1 189 ? 6.547 1.104 20.992 1.00 68.88 189 ARG A N 1
ATOM 1433 C CA . ARG A 1 189 ? 6.733 1.396 19.563 1.00 68.88 189 ARG A CA 1
ATOM 1434 C C . ARG A 1 189 ? 6.094 2.712 19.138 1.00 68.88 189 ARG A C 1
ATOM 1436 O O . ARG A 1 189 ? 6.698 3.451 18.361 1.00 68.88 189 ARG A O 1
ATOM 1443 N N . SER A 1 190 ? 4.891 2.999 19.624 1.00 70.69 190 SER A N 1
ATOM 1444 C CA . SER A 1 190 ? 4.163 4.217 19.260 1.00 70.69 190 SER A CA 1
ATOM 1445 C C . SER A 1 190 ? 4.835 5.468 19.818 1.00 70.69 190 SER A C 1
ATOM 1447 O O . SER A 1 190 ? 4.940 6.464 19.105 1.00 70.69 190 SER A O 1
ATOM 1449 N N . VAL A 1 191 ? 5.363 5.393 21.046 1.00 70.00 191 VAL A N 1
ATOM 1450 C CA . VAL A 1 191 ? 6.146 6.472 21.666 1.00 70.00 191 VAL A CA 1
ATOM 1451 C C . VAL A 1 191 ? 7.481 6.675 20.943 1.00 70.00 191 VAL A C 1
ATOM 1453 O O . VAL A 1 191 ? 7.814 7.812 20.621 1.00 70.00 191 VAL A O 1
ATOM 1456 N N . ALA A 1 192 ? 8.212 5.604 20.612 1.00 69.88 192 ALA A N 1
ATOM 1457 C CA . ALA A 1 192 ? 9.492 5.712 19.900 1.00 69.88 192 ALA A CA 1
ATOM 1458 C C . ALA A 1 192 ? 9.354 6.423 18.537 1.00 69.88 192 ALA A C 1
ATOM 1460 O O . ALA A 1 192 ? 10.146 7.297 18.193 1.00 69.88 192 ALA A O 1
ATOM 1461 N N . LYS A 1 193 ? 8.294 6.119 17.774 1.00 69.38 193 LYS A N 1
ATOM 1462 C CA . LYS A 1 193 ? 8.023 6.789 16.487 1.00 69.38 193 LYS A CA 1
ATOM 1463 C C . LYS A 1 193 ? 7.758 8.292 16.620 1.00 69.38 193 LYS A C 1
ATOM 1465 O O . LYS A 1 193 ? 8.066 9.043 15.688 1.00 69.38 193 LYS A O 1
ATOM 1470 N N . MET A 1 194 ? 7.194 8.722 17.749 1.00 70.62 194 MET A N 1
ATOM 1471 C CA . MET A 1 194 ? 6.920 10.134 18.013 1.00 70.62 194 MET A CA 1
ATOM 1472 C C . MET A 1 194 ? 8.223 10.908 18.172 1.00 70.62 194 MET A C 1
ATOM 1474 O O . MET A 1 194 ? 8.388 11.946 17.534 1.00 70.62 194 MET A O 1
ATOM 1478 N N . GLU A 1 195 ? 9.145 10.369 18.970 1.00 64.38 195 GLU A N 1
ATOM 1479 C CA . GLU A 1 195 ? 10.441 10.984 19.269 1.00 64.38 195 GLU A CA 1
ATOM 1480 C C . GLU A 1 195 ? 11.347 11.043 18.025 1.00 64.38 195 GLU A C 1
ATOM 1482 O O . GLU A 1 195 ? 12.030 12.041 17.808 1.00 64.38 195 GLU A O 1
ATOM 1487 N N . GLU A 1 196 ? 11.309 10.021 17.165 1.00 63.47 196 GLU A N 1
ATOM 1488 C CA . GLU A 1 196 ? 12.228 9.910 16.023 1.00 63.47 196 GLU A CA 1
ATOM 1489 C C . GLU A 1 196 ? 11.712 10.536 14.715 1.00 63.47 196 GLU A C 1
ATOM 1491 O O . GLU A 1 196 ? 12.511 10.952 13.875 1.00 63.47 196 GLU A O 1
ATOM 1496 N N . GLN A 1 197 ? 10.393 10.542 14.471 1.00 65.81 197 GLN A N 1
ATOM 1497 C CA . GLN A 1 197 ? 9.849 10.775 13.119 1.00 65.81 197 GLN A CA 1
ATOM 1498 C C . GLN A 1 197 ? 8.662 11.744 13.052 1.00 65.81 197 GLN A C 1
ATOM 1500 O O . GLN A 1 197 ? 8.085 11.893 11.971 1.00 65.81 197 GLN A O 1
ATOM 1505 N N . ALA A 1 198 ? 8.276 12.384 14.165 1.00 70.94 198 ALA A N 1
ATOM 1506 C CA . ALA A 1 198 ? 7.050 13.191 14.262 1.00 70.94 198 ALA A CA 1
ATOM 1507 C C . ALA A 1 198 ? 5.794 12.425 13.782 1.00 70.94 198 ALA A C 1
ATOM 1509 O O . ALA A 1 198 ? 4.905 12.966 13.110 1.00 70.94 198 ALA A O 1
ATOM 1510 N N . ARG A 1 199 ? 5.750 11.125 14.102 1.00 76.56 199 ARG A N 1
ATOM 1511 C CA . ARG A 1 199 ? 4.671 10.188 13.766 1.00 76.56 199 ARG A CA 1
ATOM 1512 C C . ARG A 1 199 ? 4.136 9.546 15.026 1.00 76.56 199 ARG A C 1
ATOM 1514 O O . ARG A 1 199 ? 4.912 9.219 15.910 1.00 76.56 199 ARG A O 1
ATOM 1521 N N . ILE A 1 200 ? 2.841 9.282 15.081 1.00 76.19 200 ILE A N 1
ATOM 1522 C CA . ILE A 1 200 ? 2.251 8.552 16.205 1.00 76.19 200 ILE A CA 1
ATOM 1523 C C . ILE A 1 200 ? 1.739 7.207 15.716 1.00 76.19 200 ILE A C 1
ATOM 1525 O O . ILE A 1 200 ? 0.954 7.149 14.770 1.00 76.19 200 ILE A O 1
ATOM 1529 N N . GLY A 1 201 ? 2.201 6.134 16.363 1.00 78.00 201 GLY A N 1
ATOM 1530 C CA . GLY A 1 201 ? 1.631 4.803 16.174 1.00 78.00 201 GLY A CA 1
ATOM 1531 C C . GLY A 1 201 ? 0.176 4.779 16.632 1.00 78.00 201 GLY A C 1
ATOM 1532 O O . GLY A 1 201 ? -0.146 5.317 17.691 1.00 78.00 201 GLY A O 1
ATOM 1533 N N . LEU A 1 202 ? -0.703 4.203 15.814 1.00 78.25 202 LEU A N 1
ATOM 1534 C CA . LEU A 1 202 ? -2.110 4.060 16.178 1.00 78.25 202 LEU A CA 1
ATOM 1535 C C . LEU A 1 202 ? -2.335 2.753 16.959 1.00 78.25 202 LEU A C 1
ATOM 1537 O O . LEU A 1 202 ? -1.635 1.769 16.695 1.00 78.25 202 LEU A O 1
ATOM 1541 N N . PRO A 1 203 ? -3.346 2.708 17.848 1.00 74.75 203 PRO A N 1
ATOM 1542 C CA . PRO A 1 203 ? -3.855 1.462 18.406 1.00 74.75 203 PRO A CA 1
ATOM 1543 C C . PRO A 1 203 ? -4.246 0.470 17.310 1.00 74.75 203 PRO A C 1
ATOM 1545 O O . PRO A 1 203 ? -4.699 0.861 16.227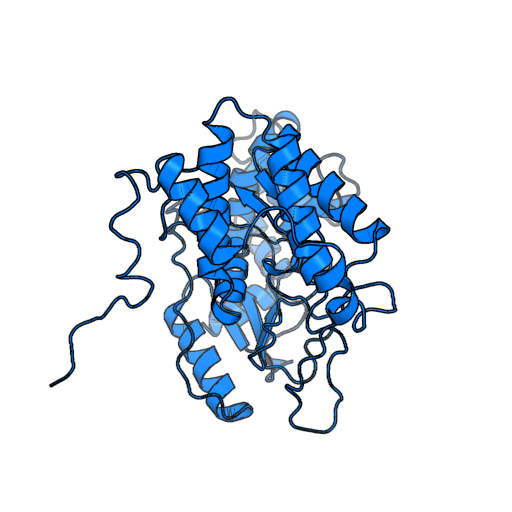 1.00 74.75 203 PRO A O 1
ATOM 1548 N N . MET A 1 204 ? -4.153 -0.827 17.600 1.00 72.06 204 MET A N 1
ATOM 1549 C CA . MET A 1 204 ? -4.418 -1.878 16.614 1.00 72.06 204 MET A CA 1
ATOM 1550 C C . MET A 1 204 ? -5.843 -1.848 16.050 1.00 72.06 204 MET A C 1
ATOM 1552 O O . MET A 1 204 ? -6.053 -2.264 14.911 1.00 72.06 204 MET A O 1
ATOM 1556 N N . ALA A 1 205 ? -6.819 -1.338 16.812 1.00 73.88 205 ALA A N 1
ATOM 1557 C CA . ALA A 1 205 ? -8.201 -1.162 16.357 1.00 73.88 205 ALA A CA 1
ATOM 1558 C C . ALA A 1 205 ? -8.310 -0.276 15.111 1.00 73.88 205 ALA A C 1
ATOM 1560 O O . ALA A 1 205 ? -9.271 -0.422 14.362 1.00 73.88 205 ALA A O 1
ATOM 1561 N N . LEU A 1 206 ? -7.343 0.623 14.911 1.00 79.31 206 LEU A N 1
ATOM 1562 C CA . LEU A 1 206 ? -7.349 1.655 13.879 1.00 79.31 206 LEU A CA 1
ATOM 1563 C C . LEU A 1 206 ? -6.377 1.357 12.724 1.00 79.31 206 LEU A C 1
ATOM 1565 O O . LEU A 1 206 ? -6.192 2.200 11.846 1.00 79.31 206 LEU A O 1
ATOM 1569 N N . CYS A 1 207 ? -5.747 0.179 12.708 1.00 80.12 207 CYS A N 1
ATOM 1570 C CA . CYS A 1 207 ? -4.891 -0.265 11.609 1.00 80.12 207 CYS A CA 1
ATOM 1571 C C . CYS A 1 207 ? -5.671 -1.148 10.618 1.00 80.12 207 CYS A C 1
ATOM 1573 O O . CYS A 1 207 ? -6.487 -1.957 11.060 1.00 80.12 207 CYS A O 1
ATOM 1575 N N . PRO A 1 208 ? -5.370 -1.077 9.303 1.00 81.44 208 PRO A N 1
ATOM 1576 C CA . PRO A 1 208 ? -5.932 -1.999 8.327 1.00 81.44 208 PRO A CA 1
ATOM 1577 C C . PRO A 1 208 ? -5.440 -3.415 8.608 1.00 81.44 208 PRO A C 1
ATOM 1579 O O . PRO A 1 208 ? -4.310 -3.626 9.066 1.00 81.44 208 PRO A O 1
ATOM 1582 N N . THR A 1 209 ? -6.279 -4.389 8.296 1.00 80.69 209 THR A N 1
ATOM 1583 C CA . THR A 1 209 ? -5.992 -5.794 8.556 1.00 80.69 209 THR A CA 1
ATOM 1584 C C . THR A 1 209 ? -5.115 -6.417 7.480 1.00 80.69 209 THR A C 1
ATOM 1586 O O . THR A 1 209 ? -5.183 -6.052 6.303 1.00 80.69 209 THR A O 1
ATOM 1589 N N . CYS A 1 210 ? -4.277 -7.370 7.885 1.00 80.12 210 CYS A N 1
ATOM 1590 C CA . CYS A 1 210 ? -3.435 -8.128 6.974 1.00 80.12 210 CYS A CA 1
ATOM 1591 C C . CYS A 1 210 ? -3.891 -9.598 6.885 1.00 80.12 210 CYS A C 1
ATOM 1593 O O . CYS A 1 210 ? -4.411 -10.134 7.864 1.00 80.12 210 CYS A O 1
ATOM 1595 N N . CYS A 1 211 ? -3.630 -10.266 5.756 1.00 79.12 211 CYS A N 1
ATOM 1596 C CA . CYS A 1 211 ? -3.757 -11.720 5.604 1.00 79.12 211 CYS A CA 1
ATOM 1597 C C . CYS A 1 211 ? -2.584 -12.321 4.808 1.00 79.12 211 CYS A C 1
ATOM 1599 O O . CYS A 1 211 ? -1.901 -11.624 4.049 1.00 79.12 211 CYS A O 1
ATOM 1601 N N . ARG A 1 212 ? -2.292 -13.612 5.020 1.00 76.94 212 ARG A N 1
ATOM 1602 C CA . ARG A 1 212 ? -1.069 -14.252 4.507 1.00 76.94 212 ARG A CA 1
ATOM 1603 C C . ARG A 1 212 ? -1.246 -14.770 3.088 1.00 76.94 212 ARG A C 1
ATOM 1605 O O . ARG A 1 212 ? -0.361 -14.578 2.260 1.00 76.94 212 ARG A O 1
ATOM 1612 N N . THR A 1 213 ? -2.352 -15.457 2.828 1.00 76.38 213 THR A N 1
ATOM 1613 C CA . THR A 1 213 ? -2.548 -16.232 1.594 1.00 76.38 213 THR A CA 1
ATOM 1614 C C . THR A 1 213 ? -3.590 -15.625 0.671 1.00 76.38 213 THR A C 1
ATOM 1616 O O . THR A 1 213 ? -3.608 -15.968 -0.509 1.00 76.38 213 THR A O 1
ATOM 1619 N N . ALA A 1 214 ? -4.435 -14.725 1.188 1.00 84.25 214 ALA A N 1
ATOM 1620 C CA . ALA A 1 214 ? -5.597 -14.208 0.470 1.00 84.25 214 ALA A CA 1
ATOM 1621 C C . ALA A 1 214 ? -6.599 -15.304 0.049 1.00 84.25 214 ALA A C 1
ATOM 1623 O O . ALA A 1 214 ? -7.379 -15.103 -0.884 1.00 84.25 214 ALA A O 1
ATOM 1624 N N . ALA A 1 215 ? -6.590 -16.458 0.725 1.00 80.75 215 ALA A N 1
ATOM 1625 C CA . ALA A 1 215 ? -7.514 -17.550 0.442 1.00 80.75 215 ALA A CA 1
ATOM 1626 C C . ALA A 1 215 ? -8.978 -17.088 0.553 1.00 80.75 215 ALA A C 1
ATOM 1628 O O . ALA A 1 215 ? -9.344 -16.351 1.473 1.00 80.75 215 ALA A O 1
ATOM 1629 N N . GLY A 1 216 ? -9.803 -17.502 -0.415 1.00 79.38 216 GLY A N 1
ATOM 1630 C CA . GLY A 1 216 ? -11.228 -17.160 -0.469 1.00 79.38 216 GLY A CA 1
ATOM 1631 C C . GLY A 1 216 ? -11.535 -15.690 -0.782 1.00 79.38 216 GLY A C 1
ATOM 1632 O O . GLY A 1 216 ? -12.665 -15.256 -0.576 1.00 79.38 216 GLY A O 1
ATOM 1633 N N . ARG A 1 217 ? -10.557 -14.907 -1.258 1.00 87.81 217 ARG A N 1
ATOM 1634 C CA . ARG A 1 217 ? -10.707 -13.471 -1.547 1.00 87.81 217 ARG A CA 1
ATOM 1635 C C . ARG A 1 217 ? -10.322 -13.148 -2.988 1.00 87.81 217 ARG A C 1
ATOM 1637 O O . ARG A 1 217 ? -9.459 -13.799 -3.577 1.00 87.81 217 ARG A O 1
ATOM 1644 N N . LEU A 1 218 ? -10.905 -12.083 -3.534 1.00 91.88 218 LEU A N 1
ATOM 1645 C CA . LEU A 1 218 ? -10.460 -11.488 -4.786 1.00 91.88 218 LEU A CA 1
ATOM 1646 C C . LEU A 1 218 ? -9.070 -10.875 -4.590 1.00 91.88 218 LEU A C 1
ATOM 1648 O O . LEU A 1 218 ? -8.906 -9.892 -3.860 1.00 91.88 218 LEU A O 1
ATOM 1652 N N . ARG A 1 219 ? -8.069 -11.452 -5.256 1.00 93.19 219 ARG A N 1
ATOM 1653 C CA . ARG A 1 219 ? -6.686 -10.972 -5.208 1.00 93.19 219 ARG A CA 1
ATOM 1654 C C . ARG A 1 219 ? -6.529 -9.789 -6.150 1.00 93.19 219 ARG A C 1
ATOM 1656 O O . ARG A 1 219 ? -6.638 -9.937 -7.362 1.00 93.19 219 ARG A O 1
ATOM 1663 N N . VAL A 1 220 ? -6.242 -8.621 -5.593 1.00 95.00 220 VAL A N 1
ATOM 1664 C CA . VAL A 1 220 ? -5.990 -7.389 -6.340 1.00 95.00 220 VAL A CA 1
ATOM 1665 C C . VAL A 1 220 ? -4.528 -7.013 -6.176 1.00 95.00 220 VAL A C 1
ATOM 1667 O O . VAL A 1 220 ? -4.053 -6.844 -5.053 1.00 95.00 220 VAL A O 1
ATOM 1670 N N . VAL A 1 221 ? -3.802 -6.876 -7.283 1.00 94.25 221 VAL A N 1
ATOM 1671 C CA . VAL A 1 221 ? -2.381 -6.513 -7.258 1.00 94.25 221 VAL A CA 1
ATOM 1672 C C . VAL A 1 221 ? -2.188 -5.144 -7.873 1.00 94.25 221 VAL A C 1
ATOM 1674 O O . VAL A 1 221 ? -2.549 -4.908 -9.024 1.00 94.25 221 VAL A O 1
ATOM 1677 N N . PHE A 1 222 ? -1.598 -4.247 -7.092 1.00 93.81 222 PHE A N 1
ATOM 1678 C CA . PHE A 1 222 ? -1.311 -2.892 -7.529 1.00 93.81 222 PHE A CA 1
ATOM 1679 C C . PHE A 1 222 ? -0.042 -2.850 -8.374 1.00 93.81 222 PHE A C 1
ATOM 1681 O O . PHE A 1 222 ? 1.039 -3.228 -7.915 1.00 93.81 222 PHE A O 1
ATOM 1688 N N . VAL A 1 223 ? -0.178 -2.331 -9.590 1.00 93.06 223 VAL A N 1
ATOM 1689 C CA . VAL A 1 223 ? 0.916 -2.136 -10.540 1.00 93.06 223 VAL A CA 1
ATOM 1690 C C . VAL A 1 223 ? 1.022 -0.652 -10.877 1.00 93.06 223 VAL A C 1
ATOM 1692 O O . VAL A 1 223 ? 0.031 0.075 -10.940 1.00 93.06 223 VAL A O 1
ATOM 1695 N N . ARG A 1 224 ? 2.261 -0.203 -11.039 1.00 90.88 224 ARG A N 1
ATOM 1696 C CA . ARG A 1 224 ? 2.646 1.144 -11.452 1.00 90.88 224 ARG A CA 1
ATOM 1697 C C . ARG A 1 224 ? 3.775 0.996 -12.459 1.00 90.88 224 ARG A C 1
ATOM 1699 O O . ARG A 1 224 ? 4.549 0.044 -12.317 1.00 90.88 224 ARG A O 1
ATOM 1706 N N . ASP A 1 225 ? 3.918 1.939 -13.385 1.00 91.19 225 ASP A N 1
ATOM 1707 C CA . ASP A 1 225 ? 5.088 1.986 -14.262 1.00 91.19 225 ASP A CA 1
ATOM 1708 C C . ASP A 1 225 ? 6.394 1.809 -13.445 1.00 91.19 225 ASP A C 1
ATOM 1710 O O . ASP A 1 225 ? 6.620 2.536 -12.459 1.00 91.19 225 ASP A O 1
ATOM 1714 N N . PRO A 1 226 ? 7.246 0.823 -13.797 1.00 92.06 226 PRO A N 1
ATOM 1715 C CA . PRO A 1 226 ? 8.458 0.530 -13.045 1.00 92.06 226 PRO A CA 1
ATOM 1716 C C . PRO A 1 226 ? 9.416 1.721 -12.917 1.00 92.06 226 PRO A C 1
ATOM 1718 O O . PRO A 1 226 ? 9.985 1.917 -11.838 1.00 92.06 226 PRO A O 1
ATOM 1721 N N . LEU A 1 227 ? 9.577 2.544 -13.962 1.00 90.12 227 LEU A N 1
ATOM 1722 C CA . LEU A 1 227 ? 10.445 3.728 -13.931 1.00 90.12 227 LEU A CA 1
ATOM 1723 C C . LEU A 1 227 ? 9.871 4.811 -13.023 1.00 90.12 227 LEU A C 1
ATOM 1725 O O . LEU A 1 227 ? 10.597 5.368 -12.196 1.00 90.12 227 LEU A O 1
ATOM 1729 N N . ALA A 1 228 ? 8.566 5.060 -13.092 1.00 87.44 228 ALA A N 1
ATOM 1730 C CA . ALA A 1 228 ? 7.877 5.981 -12.200 1.00 87.44 228 ALA A CA 1
ATOM 1731 C C . ALA A 1 228 ? 7.974 5.530 -10.731 1.00 87.44 228 ALA A C 1
ATOM 1733 O O . ALA A 1 228 ? 8.207 6.354 -9.834 1.00 87.44 228 ALA A O 1
ATOM 1734 N N . ARG A 1 229 ? 7.843 4.221 -10.463 1.00 88.69 229 ARG A N 1
ATOM 1735 C CA . ARG A 1 229 ? 8.016 3.627 -9.125 1.00 88.69 229 ARG A CA 1
ATOM 1736 C C . ARG A 1 229 ? 9.439 3.833 -8.607 1.00 88.69 229 ARG A C 1
ATOM 1738 O O . ARG A 1 229 ? 9.615 4.363 -7.506 1.00 88.69 229 ARG A O 1
ATOM 1745 N N . MET A 1 230 ? 10.440 3.474 -9.408 1.00 89.06 230 MET A N 1
ATOM 1746 C CA . MET A 1 230 ? 11.858 3.635 -9.077 1.00 89.06 230 MET A CA 1
ATOM 1747 C C . MET A 1 230 ? 12.236 5.107 -8.871 1.00 89.06 230 MET A C 1
ATOM 1749 O O . MET A 1 230 ? 12.862 5.446 -7.871 1.00 89.06 230 MET A O 1
ATOM 1753 N N . SER A 1 231 ? 11.770 6.013 -9.733 1.00 88.00 231 SER A N 1
ATOM 1754 C CA . SER A 1 231 ? 11.987 7.459 -9.594 1.00 88.00 231 SER A CA 1
ATOM 1755 C C . SER A 1 231 ? 11.367 8.015 -8.307 1.00 88.00 231 SER A C 1
ATOM 1757 O O . SER A 1 231 ? 11.986 8.819 -7.602 1.00 88.00 231 SER A O 1
ATOM 1759 N N . SER A 1 232 ? 10.166 7.552 -7.939 1.00 84.88 232 SER A N 1
ATOM 1760 C CA . SER A 1 232 ? 9.500 7.926 -6.683 1.00 84.88 232 SER A CA 1
ATOM 1761 C C . SER A 1 232 ? 10.246 7.429 -5.437 1.00 84.88 232 SER A C 1
ATOM 1763 O O . SER A 1 232 ? 10.248 8.096 -4.392 1.00 84.88 232 SER A O 1
ATOM 1765 N N . PHE A 1 233 ? 10.883 6.260 -5.516 1.00 86.81 233 PHE A N 1
ATOM 1766 C CA . PHE A 1 233 ? 11.783 5.785 -4.469 1.00 86.81 233 PHE A CA 1
ATOM 1767 C C . PHE A 1 233 ? 13.053 6.633 -4.402 1.00 86.81 233 PHE A C 1
ATOM 1769 O O . PHE A 1 233 ? 13.349 7.188 -3.342 1.00 86.81 233 PHE A O 1
ATOM 1776 N N . PHE A 1 234 ? 13.727 6.802 -5.539 1.00 87.25 234 PHE A N 1
ATOM 1777 C CA . PHE A 1 234 ? 15.004 7.491 -5.645 1.00 87.25 234 PHE A CA 1
ATOM 1778 C C . PHE A 1 234 ? 14.939 8.922 -5.099 1.00 87.25 234 PHE A C 1
ATOM 1780 O O . PHE A 1 234 ? 15.599 9.260 -4.119 1.00 87.25 234 PHE A O 1
ATOM 1787 N N . HIS A 1 235 ? 14.045 9.745 -5.649 1.00 84.19 235 HIS A N 1
ATOM 1788 C CA . HIS A 1 235 ? 13.916 11.147 -5.247 1.00 84.19 235 HIS A CA 1
ATOM 1789 C C . HIS A 1 235 ? 13.210 11.323 -3.898 1.00 84.19 235 HIS A C 1
ATOM 1791 O O . HIS A 1 235 ? 13.417 12.309 -3.195 1.00 84.19 235 HIS A O 1
ATOM 1797 N N . GLY A 1 236 ? 12.291 10.414 -3.561 1.00 78.31 236 GLY A N 1
ATOM 1798 C CA . GLY A 1 236 ? 11.440 10.556 -2.381 1.00 78.31 236 GLY A CA 1
ATOM 1799 C C . GLY A 1 236 ? 12.059 10.018 -1.094 1.00 78.31 236 GLY A C 1
ATOM 1800 O O . GLY A 1 236 ? 11.625 10.416 -0.015 1.00 78.31 236 GLY A O 1
ATOM 1801 N N . TYR A 1 237 ? 13.013 9.094 -1.197 1.00 80.81 237 TYR A N 1
ATOM 1802 C CA . TYR A 1 237 ? 13.622 8.421 -0.053 1.00 80.81 237 TYR A CA 1
ATOM 1803 C C . TYR A 1 237 ? 15.133 8.274 -0.218 1.00 80.81 237 TYR A C 1
ATOM 1805 O O . TYR A 1 237 ? 15.860 8.763 0.639 1.00 80.81 237 TYR A O 1
ATOM 1813 N N . PHE A 1 238 ? 15.600 7.667 -1.314 1.00 84.69 238 PHE A N 1
ATOM 1814 C CA . PHE A 1 238 ? 17.009 7.297 -1.461 1.00 84.69 238 PHE A CA 1
ATOM 1815 C C . PHE A 1 238 ? 17.946 8.506 -1.362 1.00 84.69 238 PHE A C 1
ATOM 1817 O O . PHE A 1 238 ? 18.793 8.527 -0.476 1.00 84.69 238 PHE A O 1
ATOM 1824 N N . LEU A 1 239 ? 17.754 9.548 -2.183 1.00 84.62 239 LEU A N 1
ATOM 1825 C CA . LEU A 1 239 ? 18.614 10.740 -2.164 1.00 84.62 239 LEU A CA 1
ATOM 1826 C C . LEU A 1 239 ? 18.673 11.374 -0.769 1.00 84.62 239 LEU A C 1
ATOM 1828 O O . LEU A 1 239 ? 19.746 11.548 -0.211 1.00 84.62 239 LEU A O 1
ATOM 1832 N N . LYS A 1 240 ? 17.522 11.588 -0.127 1.00 82.44 240 LYS A N 1
ATOM 1833 C CA . LYS A 1 240 ? 17.465 12.230 1.197 1.00 82.44 240 LYS A CA 1
ATOM 1834 C C . LYS A 1 240 ? 18.305 11.537 2.277 1.00 82.44 240 LYS A C 1
ATOM 1836 O O . LYS A 1 240 ? 18.723 12.202 3.216 1.00 82.44 240 LYS A O 1
ATOM 1841 N N . HIS A 1 241 ? 18.513 10.225 2.171 1.00 79.94 241 HIS A N 1
ATOM 1842 C CA . HIS A 1 241 ? 19.222 9.443 3.189 1.00 79.94 241 HIS A CA 1
ATOM 1843 C C . HIS A 1 241 ? 20.614 8.990 2.731 1.00 79.94 241 HIS A C 1
ATOM 1845 O O . HIS A 1 241 ? 21.489 8.746 3.562 1.00 79.94 241 HIS A O 1
ATOM 1851 N N . LYS A 1 242 ? 20.823 8.848 1.418 1.00 83.00 242 LYS A N 1
ATOM 1852 C CA . LYS A 1 242 ? 21.970 8.141 0.830 1.00 83.00 242 LYS A CA 1
ATOM 1853 C C . LYS A 1 242 ? 22.673 8.919 -0.277 1.00 83.00 242 LYS A C 1
ATOM 1855 O O . LYS A 1 242 ? 23.623 8.397 -0.849 1.00 83.00 242 LYS A O 1
ATOM 1860 N N . GLU A 1 243 ? 22.277 10.162 -0.553 1.00 78.75 243 GLU A N 1
ATOM 1861 C CA . GLU A 1 243 ? 22.912 11.014 -1.569 1.00 78.75 243 GLU A CA 1
ATOM 1862 C C . GLU A 1 243 ? 24.429 11.093 -1.386 1.00 78.75 243 GLU A C 1
ATOM 1864 O O . GLU A 1 243 ? 25.154 10.874 -2.348 1.00 78.75 243 GLU A O 1
ATOM 1869 N N . ARG A 1 244 ? 24.920 11.249 -0.148 1.00 78.81 244 ARG A N 1
ATOM 1870 C CA . ARG A 1 244 ? 26.364 11.278 0.169 1.00 78.81 244 ARG A CA 1
ATOM 1871 C C . ARG A 1 244 ? 27.160 10.052 -0.296 1.00 78.81 244 ARG A C 1
ATOM 1873 O O . ARG A 1 244 ? 28.381 10.112 -0.340 1.00 78.81 244 ARG A O 1
ATOM 1880 N N . LEU A 1 245 ? 26.484 8.935 -0.561 1.00 75.56 245 LEU A N 1
ATOM 1881 C CA . LEU A 1 245 ? 27.109 7.689 -0.993 1.00 75.56 245 LEU A CA 1
ATOM 1882 C C . LEU A 1 245 ? 27.210 7.583 -2.525 1.00 75.56 245 LEU A C 1
ATOM 1884 O O . LEU A 1 245 ? 27.853 6.664 -3.026 1.00 75.56 245 LEU A O 1
ATOM 1888 N N . LEU A 1 246 ? 26.570 8.492 -3.269 1.00 74.69 246 LEU A N 1
ATOM 1889 C CA . LEU A 1 246 ? 26.611 8.521 -4.727 1.00 74.69 246 LEU A CA 1
ATOM 1890 C C . LEU A 1 246 ? 27.700 9.475 -5.257 1.00 74.69 246 LEU A C 1
ATOM 1892 O O . LEU A 1 246 ? 28.001 10.481 -4.604 1.00 74.69 246 LEU A O 1
ATOM 1896 N N . PRO A 1 247 ? 28.253 9.217 -6.461 1.00 75.12 247 PRO A N 1
ATOM 1897 C CA . PRO A 1 247 ? 29.229 10.101 -7.096 1.00 75.12 247 PRO A CA 1
ATOM 1898 C C . PRO A 1 247 ? 28.592 11.448 -7.469 1.00 75.12 247 PRO A C 1
ATOM 1900 O O . PRO A 1 247 ? 27.894 11.559 -8.470 1.00 75.12 247 PRO A O 1
ATOM 1903 N N . GLN A 1 248 ? 28.845 12.491 -6.675 1.00 74.50 248 GLN A N 1
ATOM 1904 C CA . GLN A 1 248 ? 28.204 13.812 -6.817 1.00 74.50 248 GLN A CA 1
ATOM 1905 C C . GLN A 1 248 ? 28.472 14.514 -8.159 1.00 74.50 248 GLN A C 1
ATOM 1907 O O . GLN A 1 248 ? 27.747 15.429 -8.535 1.00 74.50 248 GLN A O 1
ATOM 1912 N N . SER A 1 249 ? 29.516 14.106 -8.880 1.00 76.75 249 SER A N 1
ATOM 1913 C CA . SER A 1 249 ? 29.892 14.656 -10.184 1.00 76.75 249 SER A CA 1
ATOM 1914 C C . SER A 1 249 ? 29.130 14.049 -11.367 1.00 76.75 249 SER A C 1
ATOM 1916 O O . SER A 1 249 ? 29.319 14.502 -12.494 1.00 76.75 249 SER A O 1
ATOM 1918 N N . ASP A 1 250 ? 28.303 13.025 -11.146 1.00 77.44 250 ASP A N 1
ATOM 1919 C CA . ASP A 1 250 ? 27.585 12.334 -12.214 1.00 77.44 250 ASP A CA 1
ATOM 1920 C C . ASP A 1 250 ? 26.289 13.086 -12.598 1.00 77.44 250 ASP A C 1
ATOM 1922 O O . ASP A 1 250 ? 25.382 13.209 -11.778 1.00 77.44 250 ASP A O 1
ATOM 1926 N N . PRO A 1 251 ? 26.124 13.580 -13.838 1.00 77.62 251 PRO A N 1
ATOM 1927 C CA . PRO A 1 251 ? 24.862 14.185 -14.270 1.00 77.62 251 PRO A CA 1
ATOM 1928 C C . PRO A 1 251 ? 23.730 13.155 -14.475 1.00 77.62 251 PRO A C 1
ATOM 1930 O O . PRO A 1 251 ? 22.569 13.539 -14.628 1.00 77.62 251 PRO A O 1
ATOM 1933 N N . HIS A 1 252 ? 24.039 11.853 -14.458 1.00 86.50 252 HIS A N 1
ATOM 1934 C CA . HIS A 1 252 ? 23.121 10.737 -14.697 1.00 86.50 252 HIS A CA 1
ATOM 1935 C C . HIS A 1 252 ? 22.906 9.852 -13.457 1.00 86.50 252 HIS A C 1
ATOM 1937 O O . HIS A 1 252 ? 22.598 8.665 -13.584 1.00 86.50 252 HIS A O 1
ATOM 1943 N N . LEU A 1 253 ? 22.971 10.436 -12.251 1.00 86.00 253 LEU A N 1
ATOM 1944 C CA . LEU A 1 253 ? 22.829 9.740 -10.959 1.00 86.00 253 LEU A CA 1
ATOM 1945 C C . LEU A 1 253 ? 21.703 8.699 -10.901 1.00 86.00 253 LEU A C 1
ATOM 1947 O O . LEU A 1 253 ? 21.887 7.620 -10.341 1.00 86.00 253 LEU A O 1
ATOM 1951 N N . PHE A 1 254 ? 20.529 9.010 -11.458 1.00 87.75 254 PHE A N 1
ATOM 1952 C CA . PHE A 1 254 ? 19.397 8.083 -11.456 1.00 87.75 254 PHE A CA 1
ATOM 1953 C C . PHE A 1 254 ? 19.662 6.833 -12.303 1.00 87.75 254 PHE A C 1
ATOM 1955 O O . PHE A 1 254 ? 19.330 5.727 -11.887 1.00 87.75 254 PHE A O 1
ATOM 1962 N N . GLU A 1 255 ? 20.278 6.995 -13.472 1.00 90.19 255 GLU A N 1
ATOM 1963 C CA . GLU A 1 255 ? 20.614 5.884 -14.361 1.00 90.19 255 GLU A CA 1
ATOM 1964 C C . GLU A 1 255 ? 21.718 5.009 -13.757 1.00 90.19 255 GLU A C 1
ATOM 1966 O O . GLU A 1 255 ? 21.584 3.784 -13.712 1.00 90.19 255 GLU A O 1
ATOM 1971 N N . THR A 1 256 ? 22.763 5.636 -13.212 1.00 87.06 256 THR A N 1
ATOM 1972 C CA . THR A 1 256 ? 23.837 4.950 -12.482 1.00 87.06 256 THR A CA 1
ATOM 1973 C C . THR A 1 256 ? 23.277 4.150 -11.310 1.00 87.06 256 THR A C 1
ATOM 1975 O O . THR A 1 256 ? 23.603 2.974 -11.136 1.00 87.06 256 THR A O 1
ATOM 1978 N N . TRP A 1 257 ? 22.357 4.742 -10.549 1.00 87.81 257 TRP A N 1
ATOM 1979 C CA . TRP A 1 257 ? 21.662 4.051 -9.472 1.00 87.81 257 TRP A CA 1
ATOM 1980 C C . TRP A 1 257 ? 20.814 2.869 -9.972 1.00 87.81 257 TRP A C 1
ATOM 1982 O O . TRP A 1 257 ? 20.874 1.805 -9.356 1.00 87.81 257 TRP A O 1
ATOM 1992 N N . ILE A 1 258 ? 20.093 2.995 -11.099 1.00 89.62 258 ILE A N 1
ATOM 1993 C CA . ILE A 1 258 ? 19.339 1.874 -11.694 1.00 89.62 258 ILE A CA 1
ATOM 1994 C C . ILE A 1 258 ? 20.275 0.706 -12.022 1.00 89.62 258 ILE A C 1
ATOM 1996 O O . ILE A 1 258 ? 19.998 -0.432 -11.645 1.00 89.62 258 ILE A O 1
ATOM 2000 N N . ARG A 1 259 ? 21.398 0.968 -12.700 1.00 88.62 259 ARG A N 1
ATOM 2001 C CA . ARG A 1 259 ? 22.364 -0.088 -13.052 1.00 88.62 259 ARG A CA 1
ATOM 2002 C C . ARG A 1 259 ? 22.881 -0.810 -11.809 1.00 88.62 259 ARG A C 1
ATOM 2004 O O . ARG A 1 259 ? 23.009 -2.031 -11.815 1.00 88.62 259 ARG A O 1
ATOM 2011 N N . LEU A 1 260 ? 23.119 -0.067 -10.729 1.00 85.12 260 LEU A N 1
ATOM 2012 C CA . LEU A 1 260 ? 23.557 -0.630 -9.455 1.00 85.12 260 LEU A CA 1
ATOM 2013 C C . LEU A 1 260 ? 22.482 -1.506 -8.794 1.00 85.12 260 LEU A C 1
ATOM 2015 O O . LEU A 1 260 ? 22.818 -2.603 -8.359 1.00 85.12 260 LEU A O 1
ATOM 2019 N N . ILE A 1 261 ? 21.209 -1.082 -8.743 1.00 85.50 261 ILE A N 1
ATOM 2020 C CA . ILE A 1 261 ? 20.135 -1.903 -8.135 1.00 85.50 261 ILE A CA 1
ATOM 2021 C C . ILE A 1 261 ? 19.772 -3.136 -8.961 1.00 85.50 261 ILE A C 1
ATOM 2023 O O . ILE A 1 261 ? 19.311 -4.129 -8.403 1.00 85.50 261 ILE A O 1
ATOM 2027 N N . LEU A 1 262 ? 19.925 -3.063 -10.285 1.00 86.94 262 LEU A N 1
ATOM 2028 C CA . LEU A 1 262 ? 19.619 -4.172 -11.188 1.00 86.94 262 LEU A CA 1
ATOM 2029 C C . LEU A 1 262 ? 20.790 -5.148 -11.323 1.00 86.94 262 LEU A C 1
ATOM 2031 O O . LEU A 1 262 ? 20.606 -6.247 -11.842 1.00 86.94 262 LEU A O 1
ATOM 2035 N N . SER A 1 263 ? 21.973 -4.775 -10.831 1.00 83.50 263 SER A N 1
ATOM 2036 C CA . SER A 1 263 ? 23.131 -5.659 -10.790 1.00 83.50 263 SER A CA 1
ATOM 2037 C C . SER A 1 263 ? 22.853 -6.892 -9.917 1.00 83.50 263 SER A C 1
ATOM 2039 O O . SER A 1 263 ? 22.298 -6.756 -8.822 1.00 83.50 263 SER A O 1
ATOM 2041 N N . PRO A 1 264 ? 23.310 -8.094 -10.319 1.00 79.19 264 PRO A N 1
ATOM 2042 C CA . PRO A 1 264 ? 23.233 -9.301 -9.491 1.00 79.19 264 PRO A CA 1
ATOM 2043 C C . PRO A 1 264 ? 23.839 -9.124 -8.089 1.00 79.19 264 PRO A C 1
ATOM 2045 O O . PRO A 1 264 ? 23.397 -9.756 -7.134 1.00 79.19 264 PRO A O 1
ATOM 2048 N N . ASN A 1 265 ? 24.811 -8.214 -7.953 1.00 78.75 265 ASN A N 1
ATOM 2049 C CA . ASN A 1 265 ? 25.524 -7.941 -6.706 1.00 78.75 265 ASN A CA 1
ATOM 2050 C C . ASN A 1 265 ? 24.948 -6.754 -5.914 1.00 78.75 265 ASN A C 1
ATOM 2052 O O . ASN A 1 265 ? 25.580 -6.302 -4.960 1.00 78.75 265 ASN A O 1
ATOM 2056 N N . ALA A 1 266 ? 23.759 -6.248 -6.265 1.00 77.75 266 ALA A N 1
ATOM 2057 C CA . ALA A 1 266 ? 23.145 -5.098 -5.594 1.00 77.75 266 ALA A CA 1
ATOM 2058 C C . ALA A 1 266 ? 23.056 -5.277 -4.067 1.00 77.75 266 ALA A C 1
ATOM 2060 O O . ALA A 1 266 ? 23.355 -4.353 -3.318 1.00 77.75 266 ALA A O 1
ATOM 2061 N N . SER A 1 267 ? 22.723 -6.488 -3.603 1.00 72.44 267 SER A N 1
ATOM 2062 C CA . SER A 1 267 ? 22.580 -6.800 -2.168 1.00 72.44 267 SER A CA 1
ATOM 2063 C C . SER A 1 267 ? 23.908 -6.808 -1.400 1.00 72.44 267 SER A C 1
ATOM 2065 O O . SER A 1 267 ? 23.900 -6.701 -0.179 1.00 72.44 267 SER A O 1
ATOM 2067 N N . ALA A 1 268 ? 25.039 -6.954 -2.097 1.00 73.94 268 ALA A N 1
ATOM 2068 C CA . ALA A 1 268 ? 26.376 -6.906 -1.505 1.00 73.94 268 ALA A CA 1
ATOM 2069 C C . ALA A 1 268 ? 26.960 -5.483 -1.496 1.00 73.94 268 ALA A C 1
ATOM 2071 O O . ALA A 1 268 ? 28.034 -5.252 -0.942 1.00 73.94 268 ALA A O 1
ATOM 2072 N N . SER A 1 269 ? 26.279 -4.523 -2.128 1.00 76.56 269 SER A N 1
ATOM 2073 C CA . SER A 1 269 ? 26.729 -3.139 -2.159 1.00 76.56 269 SER A CA 1
ATOM 2074 C C . SER A 1 269 ? 26.459 -2.458 -0.815 1.00 76.56 269 SER A C 1
ATOM 2076 O O . SER A 1 269 ? 25.324 -2.495 -0.341 1.00 76.56 269 SER A O 1
ATOM 2078 N N . PRO A 1 270 ? 27.433 -1.725 -0.243 1.00 70.31 270 PRO A N 1
ATOM 2079 C CA . PRO A 1 270 ? 27.210 -0.930 0.966 1.00 70.31 270 PRO A CA 1
ATOM 2080 C C . PRO A 1 270 ? 26.213 0.224 0.746 1.00 70.31 270 PRO A C 1
ATOM 2082 O O . PRO A 1 270 ? 25.805 0.883 1.700 1.00 70.31 270 PRO A O 1
ATOM 2085 N N . LEU A 1 271 ? 25.816 0.485 -0.507 1.00 72.25 271 LEU A N 1
ATOM 2086 C CA . LEU A 1 271 ? 24.787 1.462 -0.857 1.00 72.25 271 LEU A CA 1
ATOM 2087 C C . LEU A 1 271 ? 23.372 0.993 -0.487 1.00 72.25 271 LEU A C 1
ATOM 2089 O O . LEU A 1 271 ? 22.496 1.834 -0.267 1.00 72.25 271 LEU A O 1
ATOM 2093 N N . PHE A 1 272 ? 23.136 -0.320 -0.410 1.00 74.12 272 PHE A N 1
ATOM 2094 C CA . PHE A 1 272 ? 21.802 -0.888 -0.233 1.00 74.12 272 PHE A CA 1
ATOM 2095 C C . PHE A 1 272 ? 21.676 -1.652 1.076 1.00 74.12 272 PHE A C 1
ATOM 2097 O O . PHE A 1 272 ? 22.501 -2.487 1.427 1.00 74.12 272 PHE A O 1
ATOM 2104 N N . GLU A 1 273 ? 20.580 -1.391 1.777 1.00 76.12 273 GLU A N 1
ATOM 2105 C CA . GLU A 1 273 ? 20.076 -2.301 2.794 1.00 76.12 273 GLU A CA 1
ATOM 2106 C C . GLU A 1 273 ? 19.151 -3.317 2.121 1.00 76.12 273 GLU A C 1
ATOM 2108 O O . GLU A 1 273 ? 18.497 -3.014 1.119 1.00 76.12 273 GLU A O 1
ATOM 2113 N N . ALA A 1 274 ? 19.030 -4.518 2.690 1.00 73.94 274 ALA A N 1
ATOM 2114 C CA . ALA A 1 274 ? 18.114 -5.536 2.168 1.00 73.94 274 ALA A CA 1
ATOM 2115 C C . ALA A 1 274 ? 16.667 -5.009 2.034 1.00 73.94 274 ALA A C 1
ATOM 2117 O O . ALA A 1 274 ? 15.940 -5.385 1.113 1.00 73.94 274 ALA A O 1
ATOM 2118 N N . SER A 1 275 ? 16.275 -4.085 2.917 1.00 77.12 275 SER A N 1
ATOM 2119 C CA . SER A 1 275 ? 14.976 -3.412 2.920 1.00 77.12 275 SER A CA 1
ATOM 2120 C C . SER A 1 275 ? 14.761 -2.471 1.727 1.00 77.12 275 SER A C 1
ATOM 2122 O O . SER A 1 275 ? 13.628 -2.346 1.258 1.00 77.12 275 SER A O 1
ATOM 2124 N N . ASP A 1 276 ? 15.816 -1.847 1.189 1.00 80.62 276 ASP A N 1
ATOM 2125 C CA . ASP A 1 276 ? 15.713 -0.926 0.049 1.00 80.62 276 ASP A CA 1
ATOM 2126 C C . ASP A 1 276 ? 15.223 -1.644 -1.208 1.00 80.62 276 ASP A C 1
ATOM 2128 O O . ASP A 1 276 ? 14.419 -1.108 -1.973 1.00 80.62 276 ASP A O 1
ATOM 2132 N N . LEU A 1 277 ? 15.652 -2.894 -1.399 1.00 82.44 277 LEU A N 1
ATOM 2133 C CA . LEU A 1 277 ? 15.268 -3.697 -2.557 1.00 82.44 277 LEU A CA 1
ATOM 2134 C C . LEU A 1 277 ? 13.766 -4.016 -2.573 1.00 82.44 277 LEU A C 1
ATOM 2136 O O . LEU A 1 277 ? 13.195 -4.219 -3.644 1.00 82.44 277 LEU A O 1
ATOM 2140 N N . HIS A 1 278 ? 13.081 -3.976 -1.424 1.00 82.56 278 HIS A N 1
ATOM 2141 C CA . HIS A 1 278 ? 11.621 -4.106 -1.379 1.00 82.56 278 HIS A CA 1
ATOM 2142 C C . HIS A 1 278 ? 10.896 -2.940 -2.065 1.00 82.56 278 HIS A C 1
ATOM 2144 O O . HIS A 1 278 ? 9.771 -3.115 -2.532 1.00 82.56 278 HIS A O 1
ATOM 2150 N N . HIS A 1 279 ? 11.522 -1.763 -2.169 1.00 82.69 279 HIS A N 1
ATOM 2151 C CA . HIS A 1 279 ? 10.935 -0.601 -2.842 1.00 82.69 279 HIS A CA 1
ATOM 2152 C C . HIS A 1 279 ? 10.956 -0.688 -4.367 1.00 82.69 279 HIS A C 1
ATOM 2154 O O . HIS A 1 279 ? 10.224 0.045 -5.036 1.00 82.69 279 HIS A O 1
ATOM 2160 N N . VAL A 1 280 ? 11.792 -1.572 -4.906 1.00 86.00 280 VAL A N 1
ATOM 2161 C CA . VAL A 1 280 ? 12.017 -1.739 -6.343 1.00 86.00 280 VAL A CA 1
ATOM 2162 C C . VAL A 1 280 ? 11.797 -3.184 -6.789 1.00 86.00 280 VAL A C 1
ATOM 2164 O O . VAL A 1 280 ? 12.098 -3.545 -7.914 1.00 86.00 280 VAL A O 1
ATOM 2167 N N . ARG A 1 281 ? 11.242 -4.054 -5.945 1.00 87.88 281 ARG A N 1
ATOM 2168 C CA . ARG A 1 281 ? 10.887 -5.408 -6.378 1.00 87.88 281 ARG A CA 1
ATOM 2169 C C . ARG A 1 281 ? 9.733 -5.347 -7.399 1.00 87.88 281 ARG A C 1
ATOM 2171 O O . ARG A 1 281 ? 8.819 -4.542 -7.202 1.00 87.88 281 ARG A O 1
ATOM 2178 N N . PRO A 1 282 ? 9.736 -6.184 -8.458 1.00 91.88 282 PRO A N 1
ATOM 2179 C CA . PRO A 1 282 ? 8.567 -6.357 -9.320 1.00 91.88 282 PRO A CA 1
ATOM 2180 C C . PRO A 1 282 ? 7.302 -6.667 -8.511 1.00 91.88 282 PRO A C 1
ATOM 2182 O O . PRO A 1 282 ? 7.370 -7.340 -7.477 1.00 91.88 282 PRO A O 1
ATOM 2185 N N . ALA A 1 283 ? 6.152 -6.164 -8.961 1.00 91.31 283 ALA A N 1
ATOM 2186 C CA . ALA A 1 283 ? 4.868 -6.483 -8.336 1.00 91.31 283 ALA A CA 1
ATOM 2187 C C . ALA A 1 283 ? 4.436 -7.921 -8.671 1.00 91.31 283 ALA A C 1
ATOM 2189 O O . ALA A 1 283 ? 3.851 -8.619 -7.826 1.00 91.31 283 ALA A O 1
ATOM 2190 N N . LEU A 1 284 ? 4.782 -8.360 -9.883 1.00 92.00 284 LEU A N 1
ATOM 2191 C CA . LEU A 1 284 ? 4.482 -9.670 -10.441 1.00 92.00 284 LEU A CA 1
ATOM 2192 C C . LEU A 1 284 ? 5.764 -10.469 -10.695 1.00 92.00 284 LEU A C 1
ATOM 2194 O O . LEU A 1 284 ? 6.765 -9.955 -11.189 1.00 92.00 284 LEU A O 1
ATOM 2198 N N . ASP A 1 285 ? 5.721 -11.748 -10.345 1.00 90.25 285 ASP A N 1
ATOM 2199 C CA . ASP A 1 285 ? 6.773 -12.747 -10.554 1.00 90.25 285 ASP A CA 1
ATOM 2200 C C . ASP A 1 285 ? 6.437 -13.753 -11.669 1.00 90.25 285 ASP A C 1
ATOM 2202 O O . ASP A 1 285 ? 7.297 -14.538 -12.068 1.00 90.25 285 ASP A O 1
ATOM 2206 N N . ARG A 1 286 ? 5.216 -13.689 -12.206 1.00 91.81 286 ARG A N 1
ATOM 2207 C CA . ARG A 1 286 ? 4.691 -14.490 -13.321 1.00 91.81 286 ARG A CA 1
ATOM 2208 C C . ARG A 1 286 ? 3.783 -13.644 -14.213 1.00 91.81 286 ARG A C 1
ATOM 2210 O O . ARG A 1 286 ? 3.419 -12.534 -13.812 1.00 91.81 286 ARG A O 1
ATOM 2217 N N . SER A 1 287 ? 3.428 -14.155 -15.392 1.00 91.25 287 SER A N 1
ATOM 2218 C CA . SER A 1 287 ? 2.538 -13.427 -16.298 1.00 91.25 287 SER A CA 1
ATOM 2219 C C . SER A 1 287 ? 1.161 -13.243 -15.644 1.00 91.25 287 SER A C 1
ATOM 2221 O O . SER A 1 287 ? 0.675 -14.151 -14.963 1.00 91.25 287 SER A O 1
ATOM 2223 N N . PRO A 1 288 ? 0.502 -12.084 -15.831 1.00 88.88 288 PRO A N 1
ATOM 2224 C CA . PRO A 1 288 ? -0.888 -11.899 -15.424 1.00 88.88 288 PRO A CA 1
ATOM 2225 C C . PRO A 1 288 ? -1.846 -12.898 -16.098 1.00 88.88 288 PRO A C 1
ATOM 2227 O O . PRO A 1 288 ? -2.896 -13.188 -15.532 1.00 88.88 288 PRO A O 1
ATOM 2230 N N . ALA A 1 289 ? -1.495 -13.452 -17.266 1.00 88.06 289 ALA A N 1
ATOM 2231 C CA . ALA A 1 289 ? -2.294 -14.477 -17.938 1.00 88.06 289 ALA A CA 1
ATOM 2232 C C . ALA A 1 289 ? -2.262 -15.834 -17.210 1.00 88.06 289 ALA A C 1
ATOM 2234 O O . ALA A 1 289 ? -3.215 -16.605 -17.317 1.00 88.06 289 ALA A O 1
ATOM 2235 N N . ASP A 1 290 ? -1.208 -16.105 -16.433 1.00 88.56 290 ASP A N 1
ATOM 2236 C CA . ASP A 1 290 ? -1.045 -17.356 -15.680 1.00 88.56 290 ASP A CA 1
ATOM 2237 C C . ASP A 1 290 ? -1.932 -17.414 -14.420 1.00 88.56 290 ASP A C 1
ATOM 2239 O O . ASP A 1 290 ? -2.046 -18.464 -13.784 1.00 88.56 290 ASP A O 1
ATOM 2243 N N . ASP A 1 291 ? -2.534 -16.291 -14.015 1.00 84.88 291 ASP A N 1
ATOM 2244 C C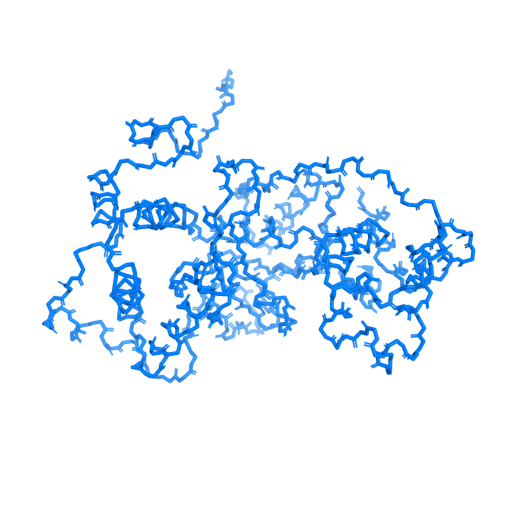A . ASP A 1 291 ? -3.362 -16.186 -12.811 1.00 84.88 291 ASP A CA 1
ATOM 2245 C C . ASP A 1 291 ? -4.648 -15.383 -13.083 1.00 84.88 291 ASP A C 1
ATOM 2247 O O . ASP A 1 291 ? -4.775 -14.234 -12.647 1.00 84.88 291 ASP A O 1
ATOM 2251 N N . PRO A 1 292 ? -5.637 -15.974 -13.784 1.00 78.44 292 PRO A N 1
ATOM 2252 C CA . PRO A 1 292 ? -6.877 -15.285 -14.166 1.00 78.44 292 PRO A CA 1
ATOM 2253 C C . PRO A 1 292 ? -7.742 -14.883 -12.960 1.00 78.44 292 PRO A C 1
ATOM 2255 O O . PRO A 1 292 ? -8.643 -14.039 -13.059 1.00 78.44 292 PRO A O 1
ATOM 2258 N N . GLU A 1 293 ? -7.467 -15.472 -11.795 1.00 82.12 293 GLU A N 1
ATOM 2259 C CA . GLU A 1 293 ? -8.150 -15.137 -10.554 1.00 82.12 293 GLU A CA 1
ATOM 2260 C C . GLU A 1 293 ? -7.659 -13.824 -9.933 1.00 82.12 293 GLU A C 1
ATOM 2262 O O . GLU A 1 293 ? -8.323 -13.263 -9.059 1.00 82.12 293 GLU A O 1
ATOM 2267 N N . GLN A 1 294 ? -6.538 -13.293 -10.412 1.00 91.06 294 GLN A N 1
ATOM 2268 C CA . GLN A 1 294 ? -5.984 -12.026 -9.977 1.00 91.06 294 GLN A CA 1
ATOM 2269 C C . GLN A 1 294 ? -6.513 -10.856 -10.822 1.00 91.06 294 GLN A C 1
ATOM 2271 O O . GLN A 1 294 ? -6.564 -10.915 -12.046 1.00 91.06 294 GLN A O 1
ATOM 2276 N N . VAL A 1 295 ? -6.842 -9.739 -10.173 1.00 95.00 295 VAL A N 1
ATOM 2277 C CA . VAL A 1 295 ? -7.173 -8.474 -10.843 1.00 95.00 295 VAL A CA 1
ATOM 2278 C C . VAL A 1 295 ? -5.997 -7.511 -10.725 1.00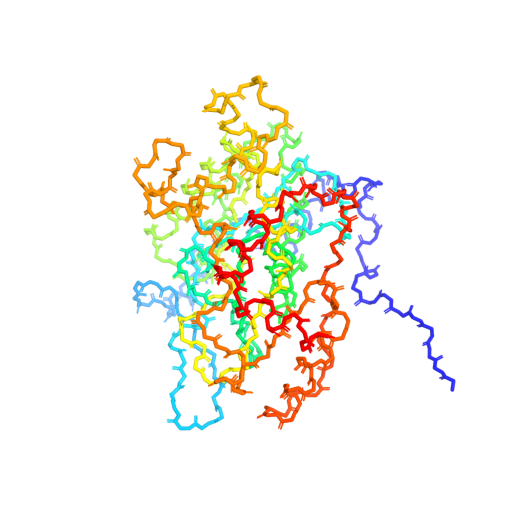 95.00 295 VAL A C 1
ATOM 2280 O O . VAL A 1 295 ? -5.504 -7.233 -9.630 1.00 95.00 295 VAL A O 1
ATOM 2283 N N . VAL A 1 296 ? -5.544 -6.978 -11.858 1.00 95.00 296 VAL A N 1
ATOM 2284 C CA . VAL A 1 296 ? -4.513 -5.935 -11.898 1.00 95.00 296 VAL A CA 1
ATOM 2285 C C . VAL A 1 296 ? -5.158 -4.574 -11.643 1.00 95.00 296 VAL A C 1
ATOM 2287 O O . VAL A 1 296 ? -6.082 -4.169 -12.350 1.00 95.00 296 VAL A O 1
ATOM 2290 N N . PHE A 1 297 ? -4.641 -3.850 -10.651 1.00 95.19 297 PHE A N 1
ATOM 2291 C CA . PHE A 1 297 ? -5.024 -2.472 -10.366 1.00 95.19 297 PHE A CA 1
ATOM 2292 C C . PHE A 1 297 ? -3.909 -1.522 -10.801 1.00 95.19 297 PHE A C 1
ATOM 2294 O O . PHE A 1 297 ? -2.855 -1.458 -10.169 1.00 95.19 297 PHE A O 1
ATOM 2301 N N . CYS A 1 298 ? -4.143 -0.770 -11.872 1.00 93.12 298 CYS A N 1
ATOM 2302 C CA . CYS A 1 298 ? -3.156 0.129 -12.459 1.00 93.12 298 CYS A CA 1
ATOM 2303 C C . CYS A 1 298 ? -3.282 1.524 -11.853 1.00 93.12 298 CYS A C 1
ATOM 2305 O O . CYS A 1 298 ? -4.348 2.140 -11.916 1.00 93.12 298 CYS A O 1
ATOM 2307 N N . ILE A 1 299 ? -2.193 2.034 -11.281 1.00 90.75 299 ILE A N 1
ATOM 2308 C CA . ILE A 1 299 ? -2.168 3.357 -10.640 1.00 90.75 299 ILE A CA 1
ATOM 2309 C C . ILE A 1 299 ? -2.319 4.494 -11.654 1.00 90.75 299 ILE A C 1
ATOM 2311 O O . ILE A 1 299 ? -2.814 5.568 -11.321 1.00 90.75 299 ILE A O 1
ATOM 2315 N N . GLU A 1 300 ? -1.915 4.268 -12.895 1.00 88.56 300 GLU A N 1
ATOM 2316 C CA . GLU A 1 300 ? -2.052 5.221 -13.989 1.00 88.56 300 GLU A CA 1
ATOM 2317 C C . GLU A 1 300 ? -3.523 5.395 -14.414 1.00 88.56 300 GLU A C 1
ATOM 2319 O O . GLU A 1 300 ? -3.912 6.500 -14.795 1.00 88.56 300 GLU A O 1
ATOM 2324 N N . GLU A 1 301 ? -4.342 4.348 -14.237 1.00 91.62 301 GLU A N 1
ATOM 2325 C CA . GLU A 1 301 ? -5.733 4.210 -14.698 1.00 91.62 301 GLU A CA 1
ATOM 2326 C C . GLU A 1 301 ? -6.663 3.789 -13.541 1.00 91.62 301 GLU A C 1
ATOM 2328 O O . GLU A 1 301 ? -7.309 2.732 -13.564 1.00 91.62 301 GLU A O 1
ATOM 2333 N N . VAL A 1 302 ? -6.699 4.600 -12.477 1.00 91.25 302 VAL A N 1
ATOM 2334 C CA . VAL A 1 302 ? -7.393 4.285 -11.212 1.00 91.25 302 VAL A CA 1
ATOM 2335 C C . VAL A 1 302 ? -8.877 3.974 -11.417 1.00 91.25 302 VAL A C 1
ATOM 2337 O O . VAL A 1 302 ? -9.355 2.950 -10.939 1.00 91.25 302 VAL A O 1
ATOM 2340 N N . GLU A 1 303 ? -9.614 4.812 -12.147 1.00 91.94 303 GLU A N 1
ATOM 2341 C CA . GLU A 1 303 ? -11.066 4.649 -12.324 1.00 91.94 303 GLU A CA 1
ATOM 2342 C C . GLU A 1 303 ? -11.426 3.396 -13.133 1.00 91.94 303 GLU A C 1
ATOM 2344 O O . GLU A 1 303 ? -12.385 2.686 -12.823 1.00 91.94 303 GLU A O 1
ATOM 2349 N N . LYS A 1 304 ? -10.653 3.093 -14.183 1.00 94.00 304 LYS A N 1
ATOM 2350 C CA . LYS A 1 304 ? -10.823 1.861 -14.968 1.00 94.00 304 LYS A CA 1
ATOM 2351 C C . LYS A 1 304 ? -10.488 0.634 -14.120 1.00 94.00 304 LYS A C 1
ATOM 2353 O O . LYS A 1 304 ? -11.184 -0.376 -14.184 1.00 94.00 304 LYS A O 1
ATOM 2358 N N . SER A 1 305 ? -9.450 0.726 -13.293 1.00 94.81 305 SER A N 1
ATOM 2359 C CA . SER A 1 305 ? -9.043 -0.340 -12.375 1.00 94.81 305 SER A CA 1
ATOM 2360 C C . SER A 1 305 ? -10.074 -0.603 -11.282 1.00 94.81 305 SER A C 1
ATOM 2362 O O . SER A 1 305 ? -10.403 -1.762 -11.042 1.00 94.81 305 SER A O 1
ATOM 2364 N N . LEU A 1 306 ? -10.646 0.445 -10.686 1.00 95.56 306 LEU A N 1
ATOM 2365 C CA . LEU A 1 306 ? -11.696 0.322 -9.676 1.00 95.56 306 LEU A CA 1
ATOM 2366 C C . LEU A 1 306 ? -12.925 -0.403 -10.236 1.00 95.56 306 LEU A C 1
ATOM 2368 O O . LEU A 1 306 ? -13.361 -1.393 -9.655 1.00 95.56 306 LEU A O 1
ATOM 2372 N N . ARG A 1 307 ? -13.387 -0.012 -11.431 1.00 95.62 307 ARG A N 1
ATOM 2373 C CA . ARG A 1 307 ? -14.504 -0.685 -12.117 1.00 95.62 307 ARG A CA 1
ATOM 2374 C C . ARG A 1 307 ? -14.231 -2.163 -12.405 1.00 95.62 307 ARG A C 1
ATOM 2376 O O . ARG A 1 307 ? -15.140 -2.984 -12.309 1.00 95.62 307 ARG A O 1
ATOM 2383 N N . ARG A 1 308 ? -12.986 -2.530 -12.741 1.00 95.44 308 ARG A N 1
ATOM 2384 C CA . ARG A 1 308 ? -12.594 -3.943 -12.915 1.00 95.44 308 ARG A CA 1
ATOM 2385 C C . ARG A 1 308 ? -12.698 -4.725 -11.607 1.00 95.44 308 ARG A C 1
ATOM 2387 O O . ARG A 1 308 ? -13.198 -5.845 -11.623 1.00 95.44 308 ARG A O 1
ATOM 2394 N N . VAL A 1 309 ? -12.259 -4.139 -10.491 1.00 96.06 309 VAL A N 1
ATOM 2395 C CA . VAL A 1 309 ? -12.385 -4.762 -9.164 1.00 96.06 309 VAL A CA 1
ATOM 2396 C C . VAL A 1 309 ? -13.854 -4.938 -8.785 1.00 96.06 309 VAL A C 1
ATOM 2398 O O . VAL A 1 309 ? -14.241 -6.038 -8.409 1.00 96.06 309 VAL A O 1
ATOM 2401 N N . GLU A 1 310 ? -14.680 -3.902 -8.930 1.00 96.56 310 GLU A N 1
ATOM 2402 C CA . GLU A 1 310 ? -16.119 -3.959 -8.628 1.00 96.56 310 GLU A CA 1
ATOM 2403 C C . GLU A 1 310 ? -16.845 -5.010 -9.474 1.00 96.56 310 GLU A C 1
ATOM 2405 O O . GLU A 1 310 ? -17.596 -5.828 -8.947 1.00 96.56 310 GLU A O 1
ATOM 2410 N N . SER A 1 311 ? -16.564 -5.050 -10.779 1.00 96.38 311 SER A N 1
ATOM 2411 C CA . SER A 1 311 ? -17.126 -6.055 -11.686 1.00 96.38 311 SER A CA 1
ATOM 2412 C C . SER A 1 311 ? -16.730 -7.479 -11.281 1.00 96.38 311 SER A C 1
ATOM 2414 O O . SER A 1 311 ? -17.579 -8.375 -11.224 1.00 96.38 311 SER A O 1
ATOM 2416 N N . ALA A 1 312 ? -15.460 -7.695 -10.925 1.00 94.75 312 ALA A N 1
ATOM 2417 C CA . ALA A 1 312 ? -14.980 -8.993 -10.464 1.00 94.75 312 ALA A CA 1
ATOM 2418 C C . ALA A 1 312 ? -15.586 -9.395 -9.108 1.00 94.75 312 ALA A C 1
ATOM 2420 O O . ALA A 1 312 ? -15.967 -10.552 -8.938 1.00 94.75 312 ALA A O 1
ATOM 2421 N N . LEU A 1 313 ? -15.735 -8.459 -8.164 1.00 93.44 313 LEU A N 1
ATOM 2422 C CA . LEU A 1 313 ? -16.403 -8.695 -6.879 1.00 93.44 313 LEU A CA 1
ATOM 2423 C C . LEU A 1 313 ? -17.876 -9.069 -7.060 1.00 93.44 313 LEU A C 1
ATOM 2425 O O . LEU A 1 313 ? -18.341 -10.037 -6.458 1.00 93.44 313 LEU A O 1
ATOM 2429 N N . CYS A 1 314 ? -18.596 -8.346 -7.917 1.00 94.69 314 CYS A N 1
ATOM 2430 C CA . CYS A 1 314 ? -19.999 -8.620 -8.201 1.00 94.69 314 CYS A CA 1
ATOM 2431 C C . CYS A 1 314 ? -20.166 -9.993 -8.861 1.00 94.69 314 CYS A C 1
ATOM 2433 O O . CYS A 1 314 ? -20.951 -10.814 -8.397 1.00 94.69 314 CYS A O 1
ATOM 2435 N N . THR A 1 315 ? -19.358 -10.282 -9.884 1.00 93.94 315 THR A N 1
ATOM 2436 C CA . THR A 1 315 ? -19.469 -11.525 -10.660 1.00 93.94 315 THR A CA 1
ATOM 2437 C C . THR A 1 315 ? -19.052 -12.759 -9.860 1.00 93.94 315 THR A C 1
ATOM 2439 O O . THR A 1 315 ? -19.704 -13.794 -9.951 1.00 93.94 315 THR A O 1
ATOM 2442 N N . ARG A 1 316 ? -17.962 -12.678 -9.083 1.00 90.06 316 ARG A N 1
ATOM 2443 C CA . ARG A 1 316 ? -17.364 -13.850 -8.413 1.00 90.06 316 ARG A CA 1
ATOM 2444 C C . ARG A 1 316 ? -17.836 -14.043 -6.973 1.00 90.06 316 ARG A C 1
ATOM 2446 O O . ARG A 1 316 ? -17.820 -15.163 -6.478 1.00 90.06 316 ARG A O 1
ATOM 2453 N N . PHE A 1 317 ? -18.241 -12.965 -6.303 1.00 89.12 317 PHE A N 1
ATOM 2454 C CA . PHE A 1 317 ? -18.595 -12.983 -4.880 1.00 89.12 317 PHE A CA 1
ATOM 2455 C C . PHE A 1 317 ? -19.990 -12.414 -4.588 1.00 89.12 317 PHE A C 1
ATOM 2457 O O . PHE A 1 317 ? -20.379 -12.342 -3.424 1.00 89.12 317 PHE A O 1
ATOM 2464 N N . GLY A 1 318 ? -20.745 -11.983 -5.606 1.00 89.50 318 GLY A N 1
ATOM 2465 C CA . GLY A 1 318 ? -22.068 -11.375 -5.427 1.00 89.50 318 GLY A CA 1
ATOM 2466 C C . GLY A 1 318 ? -22.038 -9.999 -4.752 1.00 89.50 318 GLY A C 1
ATOM 2467 O O . GLY A 1 318 ? -23.085 -9.464 -4.394 1.00 89.50 318 GLY A O 1
ATOM 2468 N N . HIS A 1 319 ? -20.854 -9.407 -4.560 1.00 90.94 319 HIS A N 1
ATOM 2469 C CA . HIS A 1 319 ? -20.711 -8.088 -3.952 1.00 90.94 319 HIS A CA 1
ATOM 2470 C C . HIS A 1 319 ? -20.793 -7.001 -5.028 1.00 90.94 319 HIS A C 1
ATOM 2472 O O . HIS A 1 319 ? -19.786 -6.627 -5.623 1.00 90.94 319 HIS A O 1
ATOM 2478 N N . CYS A 1 320 ? -22.006 -6.516 -5.288 1.00 93.56 320 CYS A N 1
ATOM 2479 C CA . CYS A 1 320 ? -22.292 -5.544 -6.351 1.00 93.56 320 CYS A CA 1
ATOM 2480 C C . CYS A 1 320 ? -22.457 -4.101 -5.847 1.00 93.56 320 CYS A C 1
ATOM 2482 O O . CYS A 1 320 ? -22.867 -3.223 -6.605 1.00 93.56 320 CYS A O 1
ATOM 2484 N N . THR A 1 321 ? -22.161 -3.850 -4.570 1.00 91.81 321 THR A N 1
ATOM 2485 C CA . THR A 1 321 ? -22.146 -2.496 -4.014 1.00 91.81 321 THR A CA 1
ATOM 2486 C C . THR A 1 321 ? -20.891 -1.766 -4.499 1.00 91.81 321 THR A C 1
ATOM 2488 O O . THR A 1 321 ? -19.806 -2.347 -4.430 1.00 91.81 321 THR A O 1
ATOM 2491 N N . PRO A 1 322 ? -21.001 -0.509 -4.967 1.00 93.94 322 PRO A N 1
ATOM 2492 C CA . PRO A 1 322 ? -19.834 0.290 -5.324 1.00 93.94 322 PRO A CA 1
ATOM 2493 C C . PRO A 1 322 ? -18.851 0.402 -4.158 1.00 93.94 322 PRO A C 1
ATOM 2495 O O . PRO A 1 322 ? -19.253 0.606 -3.007 1.00 93.94 322 PRO A O 1
ATOM 2498 N N . LEU A 1 323 ? -17.560 0.289 -4.457 1.00 94.88 323 LEU A N 1
ATOM 2499 C CA . LEU A 1 323 ? -16.509 0.496 -3.471 1.00 94.88 323 LEU A CA 1
ATOM 2500 C C . LEU A 1 323 ? -16.291 2.003 -3.257 1.00 94.88 323 LEU A C 1
ATOM 2502 O O . LEU A 1 323 ? -16.531 2.805 -4.161 1.00 94.88 323 LEU A O 1
ATOM 2506 N N . PRO A 1 324 ? -15.782 2.427 -2.086 1.00 92.25 324 PRO A N 1
ATOM 2507 C CA . PRO A 1 324 ? -15.347 3.804 -1.905 1.00 92.25 324 PRO A CA 1
ATOM 2508 C C . PRO A 1 324 ? -14.302 4.188 -2.957 1.00 92.25 324 PRO A C 1
ATOM 2510 O O . PRO A 1 324 ? -13.423 3.383 -3.286 1.00 92.25 324 PRO A O 1
ATOM 2513 N N . SER A 1 325 ? -14.354 5.430 -3.443 1.00 91.06 325 SER A N 1
ATOM 2514 C CA . SER A 1 325 ? -13.374 5.944 -4.400 1.00 91.06 325 SER A CA 1
ATOM 2515 C C . SER A 1 325 ? -11.948 5.779 -3.879 1.00 91.06 325 SER A C 1
ATOM 2517 O O . SER A 1 325 ? -11.660 6.027 -2.705 1.00 91.06 325 SER A O 1
ATOM 2519 N N . PHE A 1 326 ? -11.035 5.392 -4.768 1.00 90.44 326 PHE A N 1
ATOM 2520 C CA . PHE A 1 326 ? -9.623 5.310 -4.420 1.00 90.44 326 PHE A CA 1
ATOM 2521 C C . PHE A 1 326 ? -9.076 6.720 -4.118 1.00 90.44 326 PHE A C 1
ATOM 2523 O O . PHE A 1 326 ? -9.324 7.639 -4.907 1.00 90.44 326 PHE A O 1
ATOM 2530 N N . PRO A 1 327 ? -8.331 6.924 -3.013 1.00 85.88 327 PRO A N 1
ATOM 2531 C CA . PRO A 1 327 ? -7.813 8.237 -2.646 1.00 85.88 327 PRO A CA 1
ATOM 2532 C C . PRO A 1 327 ? -6.953 8.831 -3.761 1.00 85.88 327 PRO A C 1
ATOM 2534 O O . PRO A 1 327 ? -6.043 8.170 -4.271 1.00 85.88 327 PRO A O 1
ATOM 2537 N N . ALA A 1 328 ? -7.219 10.089 -4.117 1.00 68.31 328 ALA A N 1
ATOM 2538 C CA . ALA A 1 328 ? -6.467 10.777 -5.153 1.00 68.31 328 ALA A CA 1
ATOM 2539 C C . ALA A 1 328 ? -4.972 10.805 -4.800 1.00 68.31 328 ALA A C 1
ATOM 2541 O O . ALA A 1 328 ? -4.556 11.224 -3.720 1.00 68.31 328 ALA A O 1
ATOM 2542 N N . VAL A 1 329 ? -4.137 10.376 -5.742 1.00 62.88 329 VAL A N 1
ATOM 2543 C CA . VAL A 1 329 ? -2.710 10.683 -5.705 1.00 62.88 329 VAL A CA 1
ATOM 2544 C C . VAL A 1 329 ? -2.568 11.966 -6.501 1.00 62.88 329 VAL A C 1
ATOM 2546 O O . VAL A 1 329 ? -2.802 11.944 -7.710 1.00 62.88 329 VAL A O 1
ATOM 2549 N N . LYS A 1 330 ? -2.180 13.085 -5.871 1.00 58.00 330 LYS A N 1
ATOM 2550 C CA . LYS A 1 330 ? -1.722 14.248 -6.646 1.00 58.00 330 LYS A CA 1
ATOM 2551 C C . LYS A 1 330 ? -0.630 13.737 -7.580 1.00 58.00 330 LYS A C 1
ATOM 2553 O O . LYS A 1 330 ? 0.439 13.336 -7.109 1.00 58.00 330 LYS A O 1
ATOM 2558 N N . ARG A 1 331 ? -0.920 13.674 -8.887 1.00 54.31 331 ARG A N 1
ATOM 2559 C CA . ARG A 1 331 ? 0.051 13.270 -9.906 1.00 54.31 331 ARG A CA 1
ATOM 2560 C C . ARG A 1 331 ? 1.203 14.253 -9.779 1.00 54.31 331 ARG A C 1
ATOM 2562 O O . ARG A 1 331 ? 1.106 15.391 -10.222 1.00 54.31 331 ARG A O 1
ATOM 2569 N N . GLN A 1 332 ? 2.286 13.840 -9.123 1.00 51.94 332 GLN A N 1
ATOM 2570 C CA . GLN A 1 332 ? 3.525 14.582 -9.232 1.00 51.94 332 GLN A CA 1
ATOM 2571 C C . GLN A 1 332 ? 3.922 14.445 -10.695 1.00 51.94 332 GLN A C 1
ATOM 2573 O O . GLN A 1 332 ? 4.368 13.379 -11.112 1.00 51.94 332 GLN A O 1
ATOM 2578 N N . THR A 1 333 ? 3.737 15.514 -11.465 1.00 45.47 333 THR A N 1
ATOM 2579 C CA . THR A 1 333 ? 4.257 15.701 -12.823 1.00 45.47 333 THR A CA 1
ATOM 2580 C C . THR A 1 333 ? 5.780 15.818 -12.776 1.00 45.47 333 THR A C 1
ATOM 2582 O O . THR A 1 333 ? 6.378 16.761 -13.291 1.00 45.47 333 THR A O 1
ATOM 2585 N N . LYS A 1 334 ? 6.447 14.893 -12.084 1.00 53.03 334 LYS A N 1
ATOM 2586 C CA . LYS A 1 334 ? 7.886 14.754 -12.193 1.00 53.03 334 LYS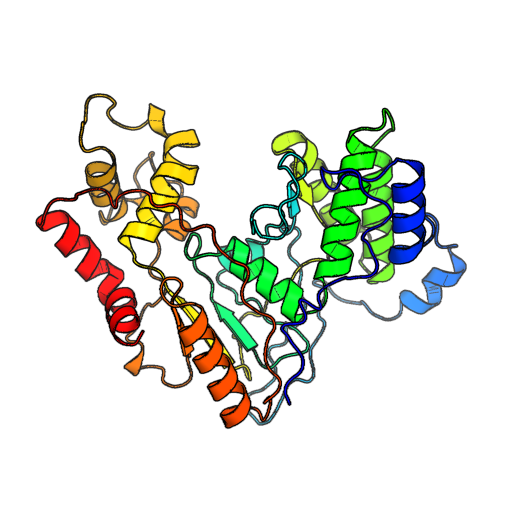 A CA 1
ATOM 2587 C C . LYS A 1 334 ? 8.124 14.171 -13.571 1.00 53.03 334 LYS A C 1
ATOM 2589 O O . LYS A 1 334 ? 7.678 13.060 -13.840 1.00 53.03 334 LYS A O 1
ATOM 2594 N N . ARG A 1 335 ? 8.780 14.957 -14.433 1.00 54.62 335 ARG A N 1
ATOM 2595 C CA . ARG A 1 335 ? 9.339 14.470 -15.696 1.00 54.62 335 ARG A CA 1
ATOM 2596 C C . ARG A 1 335 ? 10.003 13.129 -15.418 1.00 54.62 335 ARG A C 1
ATOM 2598 O O . ARG A 1 335 ? 10.846 13.045 -14.522 1.00 54.62 335 ARG A O 1
ATOM 2605 N N . GLU A 1 336 ? 9.590 12.105 -16.154 1.00 61.84 336 GLU A N 1
ATOM 2606 C CA . GLU A 1 336 ? 10.291 10.833 -16.130 1.00 61.84 336 GLU A CA 1
ATOM 2607 C C . GLU A 1 336 ? 11.766 11.107 -16.435 1.00 61.84 336 GLU A C 1
ATOM 2609 O O . GLU A 1 336 ? 12.070 11.837 -17.390 1.00 61.84 336 GLU A O 1
ATOM 2614 N N . PRO A 1 337 ? 12.690 10.621 -15.593 1.00 66.38 337 PRO A N 1
ATOM 2615 C CA . PRO A 1 337 ? 14.104 10.772 -15.871 1.00 66.38 337 PRO A CA 1
ATOM 2616 C C . PRO A 1 337 ? 14.393 10.133 -17.228 1.00 66.38 337 PRO A C 1
ATOM 2618 O O . PRO A 1 337 ? 14.053 8.971 -17.450 1.00 66.38 337 PRO A O 1
ATOM 2621 N N . LYS A 1 338 ? 15.003 10.889 -18.144 1.00 76.38 338 LYS A N 1
ATOM 2622 C CA . LYS A 1 338 ? 15.480 10.313 -19.402 1.00 76.38 338 LYS A CA 1
ATOM 2623 C C . LYS A 1 338 ? 16.588 9.322 -19.061 1.00 76.38 338 LYS A C 1
ATOM 2625 O O . LYS A 1 338 ? 17.571 9.717 -18.441 1.00 76.38 338 LYS A O 1
ATOM 2630 N N . ILE A 1 339 ? 16.405 8.069 -19.457 1.00 87.38 339 ILE A N 1
ATOM 2631 C CA . ILE A 1 339 ? 17.404 7.008 -19.315 1.00 87.38 339 ILE A CA 1
ATOM 2632 C C . ILE A 1 339 ? 17.843 6.522 -20.694 1.00 87.38 339 ILE A C 1
ATOM 2634 O O . ILE A 1 339 ? 17.068 6.576 -21.654 1.00 87.38 339 ILE A O 1
ATOM 2638 N N . GLY A 1 340 ? 19.082 6.047 -20.791 1.00 89.94 340 GLY A N 1
ATOM 2639 C CA . GLY A 1 340 ? 19.607 5.411 -21.992 1.00 89.94 340 GLY A CA 1
ATOM 2640 C C . GLY A 1 340 ? 18.834 4.147 -22.388 1.00 89.94 340 GLY A C 1
ATOM 2641 O O . GLY A 1 340 ? 18.229 3.466 -21.556 1.00 89.94 340 GLY A O 1
ATOM 2642 N N . VAL A 1 341 ? 18.884 3.809 -23.681 1.00 90.75 341 VAL A N 1
ATOM 2643 C CA . VAL A 1 341 ? 18.188 2.645 -24.269 1.00 90.75 341 VAL A CA 1
ATOM 2644 C C . VAL A 1 341 ? 18.601 1.334 -23.597 1.00 90.75 341 VAL A C 1
ATOM 2646 O O . VAL A 1 341 ? 17.755 0.484 -23.328 1.00 90.75 341 VAL A O 1
ATOM 2649 N N . GLU A 1 342 ? 19.886 1.189 -23.278 1.00 91.56 342 GLU A N 1
ATOM 2650 C CA . GLU A 1 342 ? 20.431 0.012 -22.596 1.00 91.56 342 GLU A CA 1
ATOM 2651 C C . GLU A 1 342 ? 19.780 -0.196 -21.221 1.00 91.56 342 GLU A C 1
ATOM 2653 O O . GLU A 1 342 ? 19.253 -1.268 -20.927 1.00 91.56 342 GLU A O 1
ATOM 2658 N N . VAL A 1 343 ? 19.716 0.854 -20.398 1.00 91.31 343 VAL A N 1
ATOM 2659 C CA . VAL A 1 343 ? 19.094 0.773 -19.070 1.00 91.31 343 VAL A CA 1
ATOM 2660 C C . VAL A 1 343 ? 17.591 0.564 -19.172 1.00 91.31 343 VAL A C 1
ATOM 2662 O O . VAL A 1 343 ? 17.028 -0.213 -18.403 1.00 91.31 343 VAL A O 1
ATOM 2665 N N . ALA A 1 344 ? 16.935 1.187 -20.151 1.00 91.38 344 ALA A N 1
ATOM 2666 C CA . ALA A 1 344 ? 15.524 0.932 -20.413 1.00 91.38 344 ALA A CA 1
ATOM 2667 C C . ALA A 1 344 ? 15.266 -0.545 -20.764 1.00 91.38 344 ALA A C 1
ATOM 2669 O O . ALA A 1 344 ? 14.260 -1.103 -20.328 1.00 91.38 344 ALA A O 1
ATOM 2670 N N . SER A 1 345 ? 16.172 -1.190 -21.505 1.00 91.94 345 SER A N 1
ATOM 2671 C CA . SER A 1 345 ? 16.089 -2.618 -21.830 1.00 91.94 345 SER A CA 1
ATOM 2672 C C . SER A 1 345 ? 16.234 -3.496 -20.583 1.00 91.94 345 SER A C 1
ATOM 2674 O O . SER A 1 345 ? 15.370 -4.339 -20.342 1.00 91.94 345 SER A O 1
ATOM 2676 N N . LEU A 1 346 ? 17.227 -3.222 -19.729 1.00 92.62 346 LEU A N 1
ATOM 2677 C CA . LEU A 1 346 ? 17.419 -3.934 -18.455 1.00 92.62 346 LEU A CA 1
ATOM 2678 C C . LEU A 1 346 ? 16.193 -3.824 -17.538 1.00 92.62 346 LEU A C 1
ATOM 2680 O O . LEU A 1 346 ? 15.762 -4.801 -16.923 1.00 92.62 346 LEU A O 1
ATOM 2684 N N . VAL A 1 347 ? 15.598 -2.631 -17.459 1.00 93.38 347 VAL A N 1
ATOM 2685 C CA . VAL A 1 347 ? 14.360 -2.407 -16.704 1.00 93.38 347 VAL A CA 1
ATOM 2686 C C . VAL A 1 347 ? 13.219 -3.224 -17.316 1.00 93.38 347 VAL A C 1
ATOM 2688 O O . VAL A 1 347 ? 12.531 -3.946 -16.597 1.00 93.38 347 VAL A O 1
ATOM 2691 N N . ARG A 1 348 ? 13.023 -3.180 -18.637 1.00 93.81 348 ARG A N 1
ATOM 2692 C CA . ARG A 1 348 ? 11.972 -3.969 -19.300 1.00 93.81 348 ARG A CA 1
ATOM 2693 C C . ARG A 1 348 ? 12.111 -5.463 -19.052 1.00 93.81 348 ARG A C 1
ATOM 2695 O O . ARG A 1 348 ? 11.105 -6.110 -18.789 1.00 93.81 348 ARG A O 1
ATOM 2702 N N . GLU A 1 349 ? 13.326 -5.994 -19.084 1.00 94.19 349 GLU A N 1
ATOM 2703 C CA . GLU A 1 349 ? 13.574 -7.406 -18.799 1.00 94.19 349 GLU A CA 1
ATOM 2704 C C . GLU A 1 349 ? 13.225 -7.754 -17.345 1.00 94.19 349 GLU A C 1
ATOM 2706 O O . GLU A 1 349 ? 12.436 -8.668 -17.091 1.00 94.19 349 GLU A O 1
ATOM 2711 N N . ARG A 1 350 ? 13.744 -6.981 -16.380 1.00 93.25 350 ARG A N 1
ATOM 2712 C CA . ARG A 1 350 ? 13.514 -7.226 -14.948 1.00 93.25 350 ARG A CA 1
ATOM 2713 C C . ARG A 1 350 ? 12.040 -7.135 -14.556 1.00 93.25 350 ARG A C 1
ATOM 2715 O O . ARG A 1 350 ? 11.601 -7.876 -13.678 1.00 93.25 350 ARG A O 1
ATOM 2722 N N . TYR A 1 351 ? 11.298 -6.219 -15.171 1.00 95.00 351 TYR A N 1
ATOM 2723 C CA . TYR A 1 351 ? 9.900 -5.922 -14.854 1.00 95.00 351 TYR A CA 1
ATOM 2724 C C . TYR A 1 351 ? 8.936 -6.370 -15.957 1.00 95.00 351 TYR A C 1
ATOM 2726 O O . TYR A 1 351 ? 7.856 -5.800 -16.093 1.00 95.00 351 TYR A O 1
ATOM 2734 N N . ARG A 1 352 ? 9.306 -7.386 -16.749 1.00 95.88 352 ARG A N 1
ATOM 2735 C CA . ARG A 1 352 ? 8.537 -7.813 -17.929 1.00 95.88 352 ARG A CA 1
ATOM 2736 C C . ARG A 1 352 ? 7.053 -8.059 -17.647 1.00 95.88 352 ARG A C 1
ATOM 2738 O O . ARG A 1 352 ? 6.216 -7.631 -18.429 1.00 95.88 352 ARG A O 1
ATOM 2745 N N . TYR A 1 353 ? 6.730 -8.667 -16.506 1.00 95.88 353 TYR A N 1
ATOM 2746 C CA . TYR A 1 353 ? 5.350 -8.974 -16.130 1.00 95.88 353 TYR A CA 1
ATOM 2747 C C . TYR A 1 353 ? 4.592 -7.758 -15.599 1.00 95.88 353 TYR A C 1
ATOM 2749 O O . TYR A 1 353 ? 3.398 -7.634 -15.855 1.00 95.88 353 TYR A O 1
ATOM 2757 N N . ASP A 1 354 ? 5.274 -6.831 -14.912 1.00 95.00 354 ASP A N 1
ATOM 2758 C CA . ASP A 1 354 ? 4.681 -5.535 -14.559 1.00 95.00 354 ASP A CA 1
ATOM 2759 C C . ASP A 1 354 ? 4.313 -4.789 -15.864 1.00 95.00 354 ASP A C 1
ATOM 2761 O O . ASP A 1 354 ? 3.206 -4.273 -15.975 1.00 95.00 354 ASP A O 1
ATOM 2765 N N . TYR A 1 355 ? 5.188 -4.793 -16.883 1.00 95.31 355 TYR A N 1
ATOM 2766 C CA . TYR A 1 355 ? 4.903 -4.189 -18.194 1.00 95.31 355 TYR A CA 1
ATOM 2767 C C . TYR A 1 355 ? 3.790 -4.898 -18.967 1.00 95.31 355 TYR A C 1
ATOM 2769 O O . TYR A 1 355 ? 2.924 -4.229 -19.523 1.00 95.31 355 TYR A O 1
ATOM 2777 N N . GLU A 1 356 ? 3.778 -6.228 -18.986 1.00 94.81 356 GLU A N 1
ATOM 2778 C CA . GLU A 1 356 ? 2.696 -7.009 -19.589 1.00 94.81 356 GLU A CA 1
ATOM 2779 C C . GLU A 1 356 ? 1.349 -6.662 -18.941 1.00 94.81 356 GLU A C 1
ATOM 2781 O O . GLU A 1 356 ? 0.389 -6.328 -19.635 1.00 94.81 356 GLU A O 1
ATOM 2786 N N . ALA A 1 357 ? 1.293 -6.620 -17.608 1.00 93.00 357 ALA A N 1
ATOM 2787 C CA . ALA A 1 357 ? 0.099 -6.210 -16.879 1.00 93.00 357 ALA A CA 1
ATOM 2788 C C . ALA A 1 357 ? -0.321 -4.772 -17.216 1.00 93.00 357 ALA A C 1
ATOM 2790 O O . ALA A 1 357 ? -1.517 -4.508 -17.352 1.00 93.00 357 ALA A O 1
ATOM 2791 N N . LEU A 1 358 ? 0.638 -3.865 -17.426 1.00 92.00 358 LEU A N 1
ATOM 2792 C CA . LEU A 1 358 ? 0.358 -2.490 -17.843 1.00 92.00 358 LEU A CA 1
ATOM 2793 C C . LEU A 1 358 ? -0.291 -2.391 -19.233 1.00 92.00 358 LEU A C 1
ATOM 2795 O O . LEU A 1 358 ? -1.051 -1.458 -19.465 1.00 92.00 358 LEU A O 1
ATOM 2799 N N . THR A 1 359 ? -0.073 -3.358 -20.132 1.00 90.00 359 THR A N 1
ATOM 2800 C CA . THR A 1 359 ? -0.770 -3.401 -21.438 1.00 90.00 359 THR A CA 1
ATOM 2801 C C . THR A 1 359 ? -2.238 -3.822 -21.342 1.00 90.00 359 THR A C 1
ATOM 2803 O O . THR A 1 359 ? -3.009 -3.582 -22.266 1.00 90.00 359 THR A O 1
ATOM 2806 N N . SER A 1 360 ? -2.624 -4.448 -20.226 1.00 80.56 360 SER A N 1
ATOM 2807 C CA . SER A 1 360 ? -4.011 -4.834 -19.933 1.00 80.56 360 SER A CA 1
ATOM 2808 C C . SER A 1 360 ? -4.791 -3.747 -19.181 1.00 80.56 360 SER A C 1
ATOM 2810 O O . SER A 1 360 ? -5.984 -3.909 -18.896 1.00 80.56 360 SER A O 1
ATOM 2812 N N . CYS A 1 361 ? -4.110 -2.657 -18.815 1.00 82.31 361 CYS A N 1
ATOM 2813 C CA . CYS A 1 361 ? -4.735 -1.410 -18.403 1.00 82.31 361 CYS A CA 1
ATOM 2814 C C . CYS A 1 361 ? -5.296 -0.690 -19.641 1.00 82.31 361 CYS A C 1
ATOM 2816 O O . CYS A 1 361 ? -6.289 0.025 -19.434 1.00 82.31 361 CYS A O 1
#

Sequence (361 aa):
MCPEGSSVILPELGALGGADGVLRPEAAELEFLRLFGPLKLQNQTLQSLRTECVEAAHRAVAKVCLQPYGCDEWSKYSLPRCDVILGLPYDFGDSNFALAPACVLSGQYYCPVGLPLALKVTLKAASRSAAIWAMMLEGLMPAVVSARRTLSVALSSKGNIRSFLREWIEQEEIRLGCSPELQFFSISRSVAKMEEQARIGLPMALCPTCCRTAAGRLRVVFVRDPLARMSSFFHGYFLKHKERLLPQSDPHLFETWIRLILSPNASASPLFEASDLHHVRPALDRSPADDPEQVVFCIEEVEKSLRRVESALCTRFGHCTPLPSFPAVKRQTKREPKIGVEVASLVRERYRYDYEALTSC